Protein AF-A0A933MB41-F1 (afdb_monomer)

Mean predicted aligned error: 7.84 Å

Radius of gyration: 18.46 Å; Cα contacts (8 Å, |Δi|>4): 340; chains: 1; bounding box: 46×39×51 Å

Nearest PDB structures (foldseek):
  8rvp-assembly1_R  TM=6.396E-01  e=2.456E-04  Saccharomyces cerevisiae
  8t08-assembly1_U  TM=6.315E-01  e=3.467E-04  Saccharomyces cerevisiae S288C
  7tej-assembly1_Q  TM=5.959E-01  e=1.378E-03  Saccharomyces cerevisiae S288C
  2cm1-assembly1_A  TM=3.615E-01  e=2.577E-01  Mycobacterium tuberculosis H37Rv
  1lqg-assembly1_C  TM=3.211E-01  e=4.834E+00  Bacillus phage PBS2

Sequence (197 aa):
MTVIVCIVVAEGIAIAADSRQASASALGHLRVDSDYADKIFPLNSSLGVALSGQSFFYTNANDSPTNVGLLLSGANRYLPKNCSVRKAASIIHQRIDGVLKTHNSVVGNSQAGAEFYVVGFDNQSEIGEVYRCQVPGEIILERSTRDAGAVWGGQGEIIDRLVLGYDRRLVDFLGLEQEAEELRKTLSKQRAKLQLH

Foldseek 3Di:
DKKKKWFAALQDIDIDIQQWDWDADPVRDIDTPDRHHDFWAALDPFKIKGWQFDQWQDQDPPDDTDGLVVLRNCLNVPDDPQDDLVVSLVVSLVVQLVVQVVSCVRNVHRDAWIWMWMWGARPVPRKTWIWIHTHVDDIDTQAISVRTAMDMHHDVQVVCCVVVVDHLVVCVVVVVVVVSVVVVVVVVVVVVVRSVD

Secondary structure (DSSP, 8-state):
--EEEEEEETTEEEEEE-S-EEEE-TTS-EEEEESS---EEE-SSSEEEEE-S--EE-SSTTSPPEEHHHHHHTGGGTS-TT--HHHHHHHHHHHHHHHHHHHHHHHSS-PPPEEEEEEEE-TTT--EEEEEEEESS-EEEEEETTB-EEEEEE-HHHHHHHHHSS-HHHHHHTT-HHHHHHHHHHHHHHHHHHH--

pLDDT: mean 84.73, std 11.93, range [35.28, 97.94]

Solvent-accessible surface area (backbone atoms only — not comparable to full-atom values): 10844 Å² total; per-residue (Å²): 81,30,45,32,44,34,44,34,35,73,90,46,75,50,76,49,62,57,36,49,33,40,50,68,46,99,86,66,50,76,43,79,78,38,73,77,44,79,40,70,31,73,49,56,100,47,36,34,37,33,58,20,41,52,54,63,49,63,52,48,97,86,50,86,56,50,48,45,56,61,56,55,55,51,39,48,79,77,50,65,96,87,52,40,46,70,56,49,43,52,54,54,46,53,54,52,38,53,53,49,52,54,31,27,68,68,54,73,47,86,70,86,46,39,32,34,35,32,34,28,40,22,91,88,73,75,47,33,41,34,31,43,36,36,31,79,72,58,77,41,80,75,41,28,27,91,43,38,37,67,48,74,44,49,48,59,70,60,51,47,24,69,76,67,75,48,59,71,66,55,39,64,73,70,67,39,59,74,64,43,51,56,47,48,56,51,45,54,52,49,52,49,53,59,72,73,69

Structure (mmCIF, N/CA/C/O backbone):
data_AF-A0A933MB41-F1
#
_entry.id   AF-A0A933MB41-F1
#
loop_
_atom_site.group_PDB
_atom_site.id
_atom_site.type_symbol
_atom_site.label_atom_id
_atom_site.label_alt_id
_atom_site.label_comp_id
_atom_site.label_asym_id
_atom_site.label_entity_id
_atom_site.label_seq_id
_atom_site.pdbx_PDB_ins_code
_atom_site.Cartn_x
_atom_site.Cartn_y
_atom_site.Cartn_z
_atom_site.occupancy
_atom_site.B_iso_or_equiv
_atom_site.auth_seq_id
_atom_site.auth_comp_id
_atom_site.auth_asym_id
_atom_site.auth_atom_id
_atom_site.pdbx_PDB_model_num
ATOM 1 N N . MET A 1 1 ? 11.469 -4.722 -7.147 1.00 73.69 1 MET A N 1
ATOM 2 C CA . MET A 1 1 ? 10.272 -5.390 -7.707 1.00 73.69 1 MET A CA 1
ATOM 3 C C . MET A 1 1 ? 9.592 -6.130 -6.572 1.00 73.69 1 MET A C 1
ATOM 5 O O . MET A 1 1 ? 10.315 -6.781 -5.829 1.00 73.69 1 MET A O 1
ATOM 9 N N . THR A 1 2 ? 8.272 -6.006 -6.437 1.00 82.31 2 THR A N 1
ATOM 10 C CA . THR A 1 2 ? 7.495 -6.592 -5.334 1.00 82.31 2 THR A CA 1
ATOM 11 C C . THR A 1 2 ? 6.108 -6.990 -5.831 1.00 82.31 2 THR A C 1
ATOM 13 O O . THR A 1 2 ? 5.581 -6.355 -6.749 1.00 82.31 2 THR A O 1
ATOM 16 N N . VAL A 1 3 ? 5.518 -8.010 -5.216 1.00 87.56 3 VAL A N 1
ATOM 17 C CA . VAL A 1 3 ? 4.090 -8.327 -5.300 1.00 87.56 3 VAL A CA 1
ATOM 18 C C . VAL A 1 3 ? 3.489 -8.199 -3.906 1.00 87.56 3 VAL A C 1
ATOM 20 O O . VAL A 1 3 ? 4.039 -8.731 -2.943 1.00 87.56 3 VAL A O 1
ATOM 23 N N . ILE A 1 4 ? 2.354 -7.509 -3.813 1.00 91.50 4 ILE A N 1
ATOM 24 C CA . ILE A 1 4 ? 1.502 -7.488 -2.621 1.00 91.50 4 ILE A CA 1
ATOM 25 C C . ILE A 1 4 ? 0.158 -8.105 -2.977 1.00 91.50 4 ILE A C 1
ATOM 27 O O . ILE A 1 4 ? -0.396 -7.802 -4.033 1.00 91.50 4 ILE A O 1
ATOM 31 N N . VAL A 1 5 ? -0.371 -8.921 -2.069 1.00 92.44 5 VAL A N 1
ATOM 32 C CA . VAL A 1 5 ? -1.745 -9.423 -2.103 1.00 92.44 5 VAL A CA 1
ATOM 33 C C . VAL A 1 5 ? -2.408 -9.095 -0.773 1.00 92.44 5 VAL A C 1
ATOM 35 O O . VAL A 1 5 ? -1.860 -9.373 0.291 1.00 92.44 5 VAL A O 1
ATOM 38 N N . CYS A 1 6 ? -3.591 -8.503 -0.835 1.00 94.12 6 CYS A N 1
ATOM 39 C CA . CYS A 1 6 ? -4.434 -8.191 0.302 1.00 94.12 6 CYS A CA 1
ATOM 40 C C . CYS A 1 6 ? -5.811 -8.818 0.075 1.00 94.12 6 CYS A C 1
ATOM 42 O O . CYS A 1 6 ? -6.414 -8.627 -0.979 1.00 94.12 6 CYS A O 1
ATOM 44 N N . ILE A 1 7 ? -6.293 -9.577 1.050 1.00 95.56 7 ILE A N 1
ATOM 45 C CA . ILE A 1 7 ? -7.610 -10.205 1.050 1.00 95.56 7 ILE A CA 1
ATOM 46 C C . ILE A 1 7 ? -8.419 -9.566 2.169 1.00 95.56 7 ILE A C 1
ATOM 48 O O . ILE A 1 7 ? -8.035 -9.624 3.337 1.00 95.56 7 ILE A O 1
ATOM 52 N N . VAL A 1 8 ? -9.539 -8.960 1.797 1.00 96.38 8 VAL A N 1
ATOM 53 C CA . VAL A 1 8 ? -10.487 -8.335 2.712 1.00 96.38 8 VAL A CA 1
ATOM 54 C C . VAL A 1 8 ? -11.721 -9.217 2.793 1.00 96.38 8 VAL A C 1
ATOM 56 O O . VAL A 1 8 ? -12.316 -9.558 1.774 1.00 96.38 8 VAL A O 1
ATOM 59 N N . VAL A 1 9 ? -12.106 -9.581 4.008 1.00 95.06 9 VAL A N 1
ATOM 60 C CA . VAL A 1 9 ? -13.341 -10.306 4.321 1.00 95.06 9 VAL A CA 1
ATOM 61 C C . VAL A 1 9 ? -14.138 -9.514 5.354 1.00 95.06 9 VAL A C 1
ATOM 63 O O . VAL A 1 9 ? -13.624 -8.560 5.930 1.00 95.06 9 VAL A O 1
ATOM 66 N N . ALA A 1 10 ? -15.384 -9.907 5.615 1.00 91.00 10 ALA A N 1
ATOM 67 C CA . ALA A 1 10 ? -16.249 -9.192 6.558 1.00 91.00 10 ALA A CA 1
ATOM 68 C C . ALA A 1 10 ? -15.631 -9.036 7.962 1.00 91.00 10 ALA A C 1
ATOM 70 O O . ALA A 1 10 ? -15.838 -8.023 8.620 1.00 91.00 10 ALA A O 1
ATOM 71 N N . GLU A 1 11 ? -14.846 -10.021 8.402 1.00 90.12 11 GLU A N 1
ATOM 72 C CA . GLU A 1 11 ? -14.280 -10.077 9.756 1.00 90.12 11 GLU A CA 1
ATOM 73 C C . GLU A 1 11 ? -12.806 -9.646 9.831 1.00 90.12 11 GLU A C 1
ATOM 75 O O . GLU A 1 11 ? -12.223 -9.624 10.912 1.00 90.12 11 GLU A O 1
ATOM 80 N N . GLY A 1 12 ? -12.153 -9.360 8.700 1.00 92.00 12 GLY A N 1
ATOM 81 C CA . GLY A 1 12 ? -10.694 -9.387 8.676 1.00 92.00 12 GLY A CA 1
ATOM 82 C C . GLY A 1 12 ? -10.040 -8.854 7.413 1.00 92.00 12 GLY A C 1
ATOM 83 O O . GLY A 1 12 ? -10.626 -8.819 6.334 1.00 92.00 12 GLY A O 1
ATOM 84 N N . ILE A 1 13 ? -8.768 -8.490 7.558 1.00 95.75 13 ILE A N 1
ATOM 85 C CA . ILE A 1 13 ? -7.876 -8.159 6.449 1.00 95.75 13 ILE A CA 1
ATOM 86 C C . ILE A 1 13 ? -6.610 -8.999 6.604 1.00 95.75 13 ILE A C 1
ATOM 88 O O . ILE A 1 13 ? -5.958 -8.955 7.647 1.00 95.75 13 ILE A O 1
ATOM 92 N N . ALA A 1 14 ? -6.249 -9.745 5.563 1.00 95.88 14 ALA A N 1
ATOM 93 C CA . ALA A 1 14 ? -4.990 -10.472 5.472 1.00 95.88 14 ALA A CA 1
ATOM 94 C C . ALA A 1 14 ? -4.127 -9.852 4.371 1.00 95.88 14 ALA A C 1
ATOM 96 O O . ALA A 1 14 ? -4.583 -9.710 3.240 1.00 95.88 14 ALA A O 1
ATOM 97 N N . ILE A 1 15 ? -2.878 -9.504 4.680 1.00 94.94 15 ILE A N 1
ATOM 98 C CA . ILE A 1 15 ? -1.932 -8.939 3.713 1.00 94.94 15 ILE A CA 1
ATOM 99 C C . ILE A 1 15 ? -0.650 -9.766 3.666 1.00 94.94 15 ILE A C 1
ATOM 101 O O . ILE A 1 15 ? -0.121 -10.176 4.697 1.00 94.94 15 ILE A O 1
ATOM 105 N N . ALA A 1 16 ? -0.156 -10.002 2.457 1.00 93.38 16 ALA A N 1
ATOM 106 C CA . ALA A 1 16 ? 1.065 -10.739 2.183 1.00 93.38 16 ALA A CA 1
ATOM 107 C C . ALA A 1 16 ? 1.886 -10.023 1.106 1.00 93.38 16 ALA A C 1
ATOM 109 O O . ALA A 1 16 ? 1.345 -9.371 0.210 1.00 93.38 16 ALA A O 1
ATOM 110 N N . ALA A 1 17 ? 3.204 -10.159 1.198 1.00 92.06 17 ALA A N 1
ATOM 111 C CA . ALA A 1 17 ? 4.152 -9.643 0.226 1.00 92.06 17 ALA A CA 1
ATOM 112 C C . ALA A 1 17 ? 5.256 -10.678 0.008 1.00 92.06 17 ALA A C 1
ATOM 114 O O . ALA A 1 17 ? 5.589 -11.437 0.920 1.00 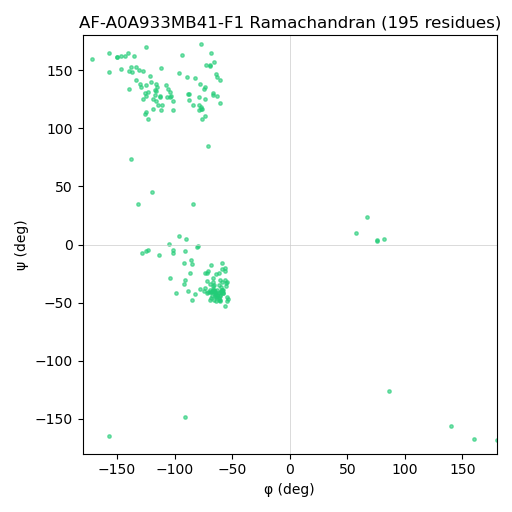92.06 17 ALA A O 1
ATOM 115 N N . ASP A 1 18 ? 5.826 -10.718 -1.193 1.00 90.31 18 ASP A N 1
ATOM 116 C CA . ASP A 1 18 ? 6.995 -11.557 -1.458 1.00 90.31 18 ASP A CA 1
ATOM 117 C C . ASP A 1 18 ? 8.233 -11.014 -0.720 1.00 90.31 18 ASP A C 1
AT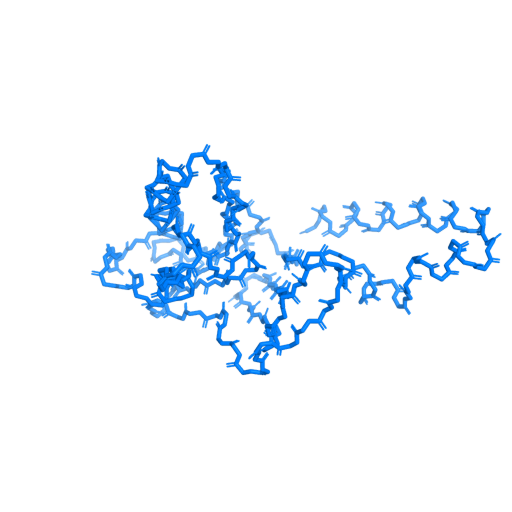OM 119 O O . ASP A 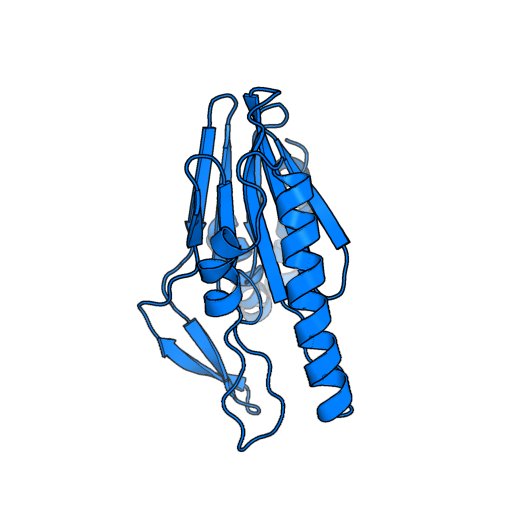1 18 ? 8.324 -9.818 -0.474 1.00 90.31 18 ASP A O 1
ATOM 123 N N . SER A 1 19 ? 9.233 -11.837 -0.399 1.00 87.44 19 SER A N 1
ATOM 124 C CA . SER A 1 19 ? 10.437 -11.376 0.321 1.00 87.44 19 SER A CA 1
ATOM 125 C C . SER A 1 19 ? 11.576 -10.913 -0.598 1.00 87.44 19 SER A C 1
ATOM 127 O O . SER A 1 19 ? 12.587 -10.391 -0.130 1.00 87.44 19 SER A O 1
ATOM 129 N N . ARG A 1 20 ? 11.440 -11.074 -1.920 1.00 85.38 20 ARG A N 1
ATOM 130 C CA . ARG A 1 20 ? 12.519 -10.796 -2.872 1.00 85.38 20 ARG A CA 1
ATOM 131 C C . ARG A 1 20 ? 12.523 -9.339 -3.307 1.00 85.38 20 ARG A C 1
ATOM 133 O O . ARG A 1 20 ? 11.525 -8.809 -3.776 1.00 85.38 20 ARG A O 1
ATOM 140 N N . GLN A 1 21 ? 13.668 -8.684 -3.226 1.00 85.12 21 GLN A N 1
ATOM 141 C CA . GLN A 1 21 ? 13.890 -7.378 -3.823 1.00 85.12 21 GLN A CA 1
ATOM 142 C C . GLN A 1 21 ? 14.861 -7.514 -4.990 1.00 85.12 21 GLN A C 1
ATOM 144 O O . GLN A 1 21 ? 16.001 -7.940 -4.824 1.00 85.12 21 GLN A O 1
ATOM 149 N N . ALA A 1 22 ? 14.392 -7.129 -6.173 1.00 81.31 22 ALA A N 1
ATOM 150 C CA . ALA A 1 22 ? 15.207 -7.055 -7.376 1.00 81.31 22 ALA A CA 1
ATOM 151 C C . ALA A 1 22 ? 15.221 -5.642 -7.968 1.00 81.31 22 ALA A C 1
ATOM 153 O O . ALA A 1 22 ? 14.193 -4.944 -7.945 1.00 81.31 22 ALA A O 1
ATOM 154 N N . SER A 1 23 ? 16.367 -5.274 -8.533 1.00 77.31 23 SER A N 1
ATOM 155 C CA . SER A 1 23 ? 16.594 -4.082 -9.345 1.00 77.31 23 SER A CA 1
ATOM 156 C C . SER A 1 23 ? 16.870 -4.478 -10.797 1.00 77.31 23 SER A C 1
ATOM 158 O O . SER A 1 23 ? 17.341 -5.579 -11.085 1.00 77.31 23 SER A O 1
ATOM 160 N N . ALA A 1 24 ? 16.541 -3.588 -11.730 1.00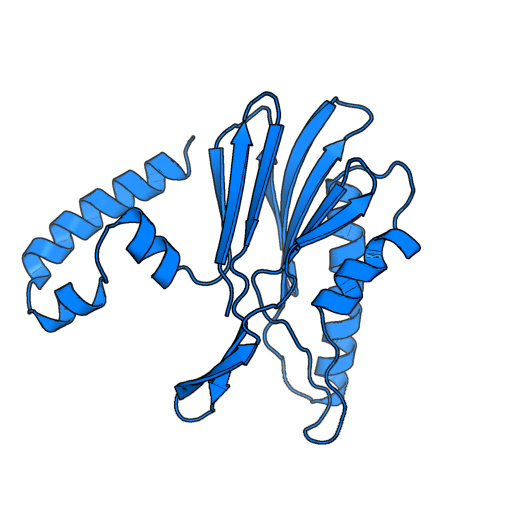 73.31 24 ALA A N 1
ATOM 161 C CA . ALA A 1 24 ? 16.914 -3.735 -13.131 1.00 73.31 24 ALA A CA 1
ATOM 162 C C . ALA A 1 24 ? 18.077 -2.787 -13.429 1.00 73.31 24 ALA A C 1
ATOM 164 O O . ALA A 1 24 ? 18.022 -1.607 -13.080 1.00 73.31 24 ALA A O 1
ATOM 165 N N . SER A 1 25 ? 19.130 -3.292 -14.069 1.00 72.56 25 SER A N 1
ATOM 166 C CA . SER A 1 25 ? 20.189 -2.435 -14.599 1.00 72.56 25 SER A CA 1
ATOM 167 C C . SER A 1 25 ? 19.667 -1.602 -15.776 1.00 72.56 25 SER A C 1
ATOM 169 O O . SER A 1 25 ? 18.650 -1.936 -16.384 1.00 72.56 25 SER A O 1
ATOM 171 N N . ALA A 1 26 ? 20.401 -0.554 -16.162 1.00 69.88 26 ALA A N 1
ATOM 172 C CA . ALA A 1 26 ? 20.079 0.242 -17.352 1.00 69.88 26 ALA A CA 1
ATOM 173 C C . ALA A 1 26 ? 20.051 -0.586 -18.657 1.00 69.88 26 ALA A C 1
ATOM 175 O O . ALA A 1 26 ? 19.420 -0.184 -19.628 1.00 69.88 26 ALA A O 1
ATOM 176 N N . LEU A 1 27 ? 20.705 -1.754 -18.670 1.00 76.44 27 LEU A N 1
ATOM 177 C CA . LEU A 1 27 ? 20.707 -2.713 -19.781 1.00 76.44 27 LEU A CA 1
ATOM 178 C C . LEU A 1 27 ? 19.574 -3.754 -19.673 1.00 76.44 27 LEU A C 1
ATOM 180 O O . LEU A 1 27 ? 19.523 -4.692 -20.460 1.00 76.44 27 LEU A O 1
ATOM 184 N N . GLY A 1 28 ? 18.684 -3.628 -18.682 1.00 72.44 28 GLY A N 1
ATOM 185 C CA . GLY A 1 28 ? 17.543 -4.522 -18.473 1.00 72.44 28 GLY A CA 1
ATOM 186 C C . GLY A 1 28 ? 17.868 -5.827 -17.741 1.00 72.44 28 GLY A C 1
ATOM 187 O O . GLY A 1 28 ? 16.986 -6.665 -17.567 1.00 72.44 28 GLY A O 1
ATOM 188 N N . HIS A 1 29 ? 19.106 -6.020 -17.276 1.00 77.38 29 HIS A N 1
ATOM 189 C CA . HIS A 1 29 ? 19.455 -7.204 -16.491 1.00 77.38 29 HIS A CA 1
ATOM 190 C C . HIS A 1 29 ? 18.865 -7.104 -15.087 1.00 77.38 29 HIS A C 1
ATOM 192 O O . HIS A 1 29 ? 19.122 -6.139 -14.364 1.00 77.38 29 HIS A O 1
ATOM 198 N N . LEU A 1 30 ? 18.106 -8.122 -14.693 1.00 78.50 30 LEU A N 1
ATOM 199 C CA . LEU A 1 30 ? 17.559 -8.234 -13.349 1.00 78.50 30 LEU A CA 1
ATOM 200 C C . LEU A 1 30 ? 18.638 -8.724 -12.387 1.00 78.50 30 LEU A C 1
ATOM 202 O O . LEU A 1 30 ? 19.255 -9.767 -12.604 1.00 78.50 30 LEU A O 1
ATOM 206 N N . ARG A 1 31 ? 18.833 -7.982 -11.301 1.00 81.69 31 ARG A N 1
ATOM 207 C CA . ARG A 1 31 ? 19.693 -8.360 -10.186 1.00 81.69 31 ARG A CA 1
ATOM 208 C C . ARG A 1 31 ? 18.839 -8.530 -8.940 1.00 81.69 31 ARG A C 1
ATOM 210 O O . ARG A 1 31 ? 18.030 -7.665 -8.618 1.00 81.69 31 ARG A O 1
ATOM 217 N N . VAL A 1 32 ? 19.036 -9.639 -8.233 1.00 84.94 32 VAL A N 1
ATOM 218 C CA . VAL A 1 32 ? 18.487 -9.812 -6.886 1.00 84.94 32 VAL A CA 1
ATOM 219 C C . VAL A 1 32 ? 19.382 -9.053 -5.914 1.00 84.94 32 VAL A C 1
ATOM 221 O O . VAL A 1 32 ? 20.579 -9.327 -5.824 1.00 84.94 32 VAL A O 1
ATOM 224 N N . ASP A 1 33 ? 18.797 -8.086 -5.218 1.00 83.44 33 ASP A N 1
ATOM 225 C CA . ASP A 1 33 ? 19.475 -7.300 -4.188 1.00 83.44 33 ASP A CA 1
ATOM 226 C C . ASP A 1 33 ? 19.295 -7.939 -2.805 1.00 83.44 33 ASP A C 1
ATOM 228 O O . ASP A 1 33 ? 20.190 -7.865 -1.968 1.00 83.44 33 ASP A O 1
ATOM 232 N N . SER A 1 34 ? 18.139 -8.571 -2.563 1.00 85.38 34 SER A N 1
ATOM 233 C CA . SER A 1 34 ? 17.827 -9.277 -1.316 1.00 85.38 34 SER A CA 1
ATOM 234 C C . SER A 1 34 ? 16.744 -10.339 -1.528 1.00 85.38 34 SER A C 1
ATOM 236 O O . SER A 1 34 ? 15.837 -10.143 -2.333 1.00 85.38 34 SER A O 1
ATOM 238 N N . ASP A 1 35 ? 16.802 -11.433 -0.767 1.00 88.00 35 ASP A N 1
ATOM 239 C CA . ASP A 1 35 ? 15.742 -12.453 -0.670 1.00 88.00 35 ASP A CA 1
ATOM 240 C C . ASP A 1 35 ? 14.934 -12.359 0.643 1.00 88.00 35 ASP A C 1
ATOM 242 O O . ASP A 1 35 ? 14.008 -13.143 0.860 1.00 88.00 35 ASP A O 1
ATOM 246 N N . TYR A 1 36 ? 15.261 -11.391 1.508 1.00 88.81 36 TYR A N 1
ATOM 247 C CA . TYR A 1 36 ? 14.698 -11.226 2.857 1.00 88.81 36 TYR A CA 1
ATOM 248 C C . TYR A 1 36 ? 14.247 -9.782 3.123 1.00 88.81 36 TYR A C 1
ATOM 250 O O . TYR A 1 36 ? 14.427 -9.249 4.214 1.00 88.81 36 TYR A O 1
ATOM 258 N N . ALA A 1 37 ? 13.736 -9.096 2.103 1.00 87.38 37 ALA A N 1
ATOM 259 C CA . ALA A 1 37 ? 13.285 -7.721 2.240 1.00 87.38 37 ALA A CA 1
ATOM 260 C C . ALA A 1 37 ? 11.918 -7.657 2.936 1.00 87.38 37 ALA A C 1
ATOM 262 O O . ALA A 1 37 ? 10.917 -8.134 2.396 1.00 87.38 37 ALA A O 1
ATOM 263 N N . ASP A 1 38 ? 11.875 -6.998 4.093 1.00 90.56 38 ASP A N 1
ATOM 264 C CA . ASP A 1 38 ? 10.621 -6.635 4.743 1.00 90.56 38 ASP A CA 1
ATOM 265 C C . ASP A 1 38 ? 9.873 -5.608 3.895 1.00 90.56 38 ASP A C 1
ATOM 267 O O . ASP A 1 38 ? 10.414 -4.571 3.499 1.00 90.56 38 ASP A O 1
ATOM 271 N N . LYS A 1 39 ? 8.603 -5.902 3.625 1.00 92.81 39 LYS A N 1
ATOM 272 C CA . LYS A 1 39 ? 7.700 -5.023 2.871 1.00 92.81 39 LYS A CA 1
ATOM 273 C C . LYS A 1 39 ? 6.390 -4.775 3.588 1.00 92.81 39 LYS A C 1
ATOM 275 O O . LYS A 1 39 ? 5.622 -3.958 3.105 1.00 92.81 39 LYS A O 1
ATOM 280 N N . ILE A 1 40 ? 6.132 -5.462 4.697 1.00 95.62 40 ILE A N 1
ATOM 281 C CA . ILE A 1 40 ? 4.953 -5.271 5.537 1.00 95.62 40 ILE A CA 1
ATOM 282 C C . ILE A 1 40 ? 5.451 -4.783 6.888 1.00 95.62 40 ILE A C 1
ATOM 284 O O . ILE A 1 40 ? 6.269 -5.434 7.532 1.00 95.62 40 ILE A O 1
ATOM 288 N N . PHE A 1 41 ? 4.950 -3.632 7.309 1.00 96.19 41 PHE A N 1
ATOM 289 C CA . PHE A 1 41 ? 5.378 -2.953 8.516 1.00 96.19 41 PHE A CA 1
ATOM 290 C C . PHE A 1 41 ? 4.160 -2.733 9.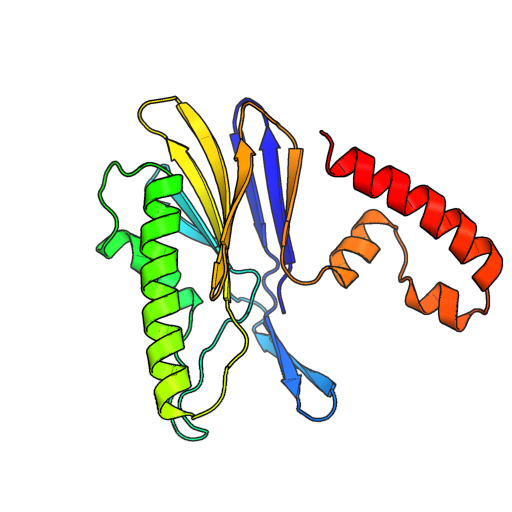419 1.00 96.19 41 PHE A C 1
ATOM 292 O O . PHE A 1 41 ? 3.298 -1.908 9.094 1.00 96.19 41 PHE A O 1
ATOM 299 N N . PRO A 1 42 ? 4.045 -3.461 10.542 1.00 95.69 42 PRO A N 1
ATOM 300 C CA . PRO A 1 42 ? 3.020 -3.172 11.533 1.00 95.69 42 PRO A CA 1
ATOM 301 C C . PRO A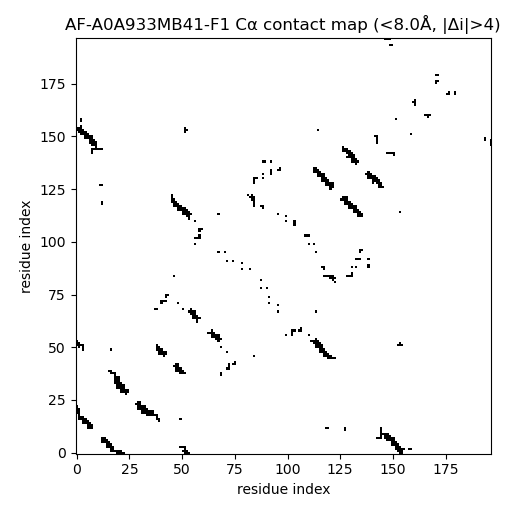 1 42 ? 3.314 -1.812 12.175 1.00 95.69 42 PRO A C 1
ATOM 303 O O . PRO A 1 42 ? 4.438 -1.539 12.597 1.00 95.69 42 PRO A O 1
ATOM 306 N N . LEU A 1 43 ? 2.306 -0.944 12.239 1.00 94.62 43 LEU A N 1
ATOM 307 C CA . LEU A 1 43 ? 2.450 0.402 12.797 1.00 94.62 43 LEU A CA 1
ATOM 308 C C . LEU A 1 43 ? 1.959 0.451 14.242 1.00 94.62 43 LEU A C 1
ATOM 310 O O . LEU A 1 43 ? 2.589 1.068 15.100 1.00 94.62 43 LEU A O 1
ATOM 314 N N . ASN A 1 44 ? 0.843 -0.215 14.519 1.00 92.38 44 ASN A N 1
ATOM 315 C CA . ASN A 1 44 ? 0.303 -0.423 15.857 1.00 92.38 44 ASN A CA 1
ATOM 316 C C . ASN A 1 44 ? -0.611 -1.667 15.847 1.00 92.38 44 ASN A C 1
ATOM 318 O O . ASN A 1 44 ? -0.552 -2.470 14.920 1.00 92.38 44 ASN A O 1
ATOM 322 N N . SER A 1 45 ? -1.441 -1.839 16.877 1.00 90.56 45 SER A N 1
ATOM 323 C CA . SER A 1 45 ? -2.345 -2.990 17.000 1.00 90.56 45 SER A CA 1
ATOM 324 C C . SER A 1 45 ? -3.481 -3.030 15.972 1.00 90.56 45 SER A C 1
ATOM 326 O O . SER A 1 45 ? -4.089 -4.082 15.818 1.00 90.56 45 SER A O 1
ATOM 328 N N . SER A 1 46 ? -3.796 -1.918 15.302 1.00 91.81 46 SER A N 1
ATOM 329 C CA . SER A 1 46 ? -4.908 -1.825 14.347 1.00 91.81 46 SER A CA 1
ATOM 330 C C . SER A 1 46 ? -4.507 -1.342 12.955 1.00 91.81 46 SER A C 1
ATOM 332 O O . SER A 1 46 ? -5.352 -1.362 12.068 1.00 91.81 46 SER A O 1
ATOM 334 N N . LEU A 1 47 ? -3.251 -0.940 12.734 1.00 95.06 47 LEU A N 1
ATOM 335 C CA . LEU A 1 47 ? -2.748 -0.397 11.472 1.00 95.06 47 LEU A CA 1
ATOM 336 C C . LEU A 1 47 ? -1.456 -1.090 11.031 1.00 95.06 47 LEU A C 1
ATOM 338 O O . LEU A 1 47 ? -0.518 -1.268 11.813 1.00 95.06 47 LEU A O 1
ATOM 342 N N . GLY A 1 48 ? -1.369 -1.368 9.735 1.00 96.06 48 GLY A N 1
ATOM 343 C CA . GLY A 1 48 ? -0.165 -1.807 9.044 1.00 96.06 48 GLY A CA 1
ATOM 344 C C . GLY A 1 48 ? 0.020 -1.059 7.728 1.00 96.06 48 GLY A C 1
ATOM 345 O O . GLY A 1 48 ? -0.912 -0.460 7.188 1.00 96.06 48 GLY A O 1
ATOM 346 N N . VAL A 1 49 ? 1.238 -1.090 7.199 1.00 97.12 49 VAL A N 1
ATOM 347 C CA . VAL A 1 49 ? 1.548 -0.546 5.875 1.00 97.12 49 VAL A CA 1
ATOM 348 C C . VAL A 1 49 ? 2.398 -1.519 5.079 1.00 97.12 49 VAL A C 1
ATOM 350 O O . VAL A 1 49 ? 3.281 -2.162 5.641 1.00 97.12 49 VAL A O 1
ATOM 353 N N . ALA A 1 50 ? 2.148 -1.628 3.777 1.00 95.88 50 ALA A N 1
ATOM 354 C CA . ALA A 1 50 ? 2.896 -2.513 2.901 1.00 95.88 50 ALA A CA 1
ATOM 355 C C . ALA A 1 50 ? 3.411 -1.808 1.638 1.00 95.88 50 ALA A C 1
ATOM 357 O O . ALA A 1 50 ? 2.677 -1.053 1.012 1.00 95.88 50 ALA A O 1
ATOM 358 N N . LEU A 1 51 ? 4.665 -2.046 1.254 1.00 94.06 51 LEU A N 1
ATOM 359 C CA . LEU A 1 51 ? 5.360 -1.373 0.149 1.00 94.06 51 LEU A CA 1
ATOM 360 C C . LEU A 1 51 ? 5.396 -2.242 -1.119 1.00 94.06 51 LEU A C 1
ATOM 362 O O . LEU A 1 51 ? 6.042 -3.287 -1.116 1.00 94.06 51 LEU A O 1
ATOM 366 N N . SER A 1 52 ? 4.755 -1.812 -2.211 1.00 88.75 52 SER A N 1
ATOM 367 C CA . SER A 1 52 ? 4.767 -2.518 -3.511 1.00 88.75 52 SER A CA 1
ATOM 368 C C . SER A 1 52 ? 5.681 -1.865 -4.552 1.00 88.75 52 SER A C 1
ATOM 370 O O . SER A 1 52 ? 6.172 -2.543 -5.458 1.00 88.75 52 SER A O 1
ATOM 372 N N . GLY A 1 53 ? 5.868 -0.548 -4.458 1.00 80.94 53 GLY A N 1
ATOM 373 C CA . GLY A 1 53 ? 6.564 0.257 -5.456 1.00 80.94 53 GLY A CA 1
ATOM 374 C C . GLY A 1 53 ? 8.064 0.400 -5.210 1.00 80.94 53 GLY A C 1
ATOM 375 O O . GLY A 1 53 ? 8.739 -0.496 -4.706 1.00 80.94 53 GLY A O 1
ATOM 376 N N . GLN A 1 54 ? 8.599 1.550 -5.613 1.00 82.38 54 GLN A N 1
ATOM 377 C CA . GLN A 1 54 ? 10.019 1.858 -5.504 1.00 82.38 54 GLN A CA 1
ATOM 378 C C . GLN A 1 54 ? 10.498 1.892 -4.043 1.00 82.38 54 GLN A C 1
ATOM 380 O O . GLN A 1 54 ? 9.945 2.611 -3.213 1.00 82.38 54 GLN A O 1
ATOM 385 N N . SER A 1 55 ? 11.562 1.138 -3.746 1.00 83.25 55 SER A N 1
ATOM 386 C CA . SER A 1 55 ? 12.133 1.037 -2.393 1.00 83.25 55 SER A CA 1
ATOM 387 C C . SER A 1 55 ? 13.125 2.148 -2.046 1.00 83.25 55 SER A C 1
ATOM 389 O O . SER A 1 55 ? 13.436 2.328 -0.869 1.00 83.25 55 SER A O 1
ATOM 391 N N . PHE A 1 56 ? 13.640 2.878 -3.040 1.00 87.62 56 PHE A N 1
ATOM 392 C CA . PHE A 1 56 ? 14.726 3.839 -2.855 1.00 87.62 56 PHE A CA 1
ATOM 393 C C . PHE A 1 56 ? 14.535 5.120 -3.660 1.00 87.62 56 PHE A C 1
ATOM 395 O O . PHE A 1 56 ? 14.273 5.064 -4.861 1.00 87.62 56 PHE A O 1
ATOM 402 N N . PHE A 1 57 ? 14.755 6.260 -3.010 1.00 88.06 57 PHE A N 1
ATOM 403 C CA . PHE A 1 57 ? 14.924 7.556 -3.669 1.00 88.06 57 PHE A CA 1
ATOM 404 C C . PHE A 1 57 ? 16.396 7.962 -3.637 1.00 88.06 57 PHE A C 1
ATOM 406 O O . PHE A 1 57 ? 17.052 7.853 -2.597 1.00 88.06 57 PHE A O 1
ATOM 413 N N . TYR A 1 58 ? 16.914 8.412 -4.774 1.00 83.06 58 TYR A N 1
ATOM 414 C CA . TYR A 1 58 ? 18.328 8.700 -4.984 1.00 83.06 58 TYR A CA 1
ATOM 415 C C . TYR A 1 58 ? 18.537 10.197 -5.172 1.00 83.06 58 TYR A C 1
ATOM 417 O O . TYR A 1 58 ? 17.913 10.790 -6.042 1.00 83.06 58 TYR A O 1
ATOM 425 N N . THR A 1 59 ? 19.434 10.808 -4.405 1.00 76.38 59 THR A N 1
ATOM 426 C CA . THR A 1 59 ? 19.765 12.231 -4.573 1.00 76.38 59 THR A CA 1
ATOM 427 C C . THR A 1 59 ? 20.880 12.445 -5.591 1.00 76.38 59 THR A C 1
ATOM 429 O O . THR A 1 59 ? 20.835 13.387 -6.366 1.00 76.38 59 THR A O 1
ATOM 432 N N . ASN A 1 60 ? 21.893 11.575 -5.572 1.00 69.12 60 ASN A N 1
ATOM 433 C CA . ASN A 1 60 ? 23.066 11.577 -6.444 1.00 69.12 60 ASN A CA 1
ATOM 434 C C . ASN A 1 60 ? 23.657 10.160 -6.485 1.00 69.12 60 ASN A C 1
ATOM 436 O O . ASN A 1 60 ? 23.375 9.348 -5.606 1.00 69.12 60 ASN A O 1
ATOM 440 N N . ALA A 1 61 ? 24.535 9.872 -7.451 1.00 65.69 61 ALA A N 1
ATOM 441 C CA . ALA A 1 61 ? 25.197 8.565 -7.563 1.00 65.69 61 ALA A CA 1
ATOM 442 C C . ALA A 1 61 ? 26.073 8.197 -6.345 1.00 65.69 61 ALA A C 1
ATOM 444 O O . ALA A 1 61 ? 26.287 7.016 -6.085 1.00 65.69 61 ALA A O 1
ATOM 445 N N . ASN A 1 62 ? 26.561 9.199 -5.604 1.00 68.38 62 ASN A N 1
ATOM 446 C CA . ASN A 1 62 ? 27.468 9.017 -4.466 1.00 68.38 62 ASN A CA 1
ATOM 447 C C . ASN A 1 62 ? 26.773 9.121 -3.099 1.00 68.38 62 ASN A C 1
ATOM 449 O O . ASN A 1 62 ? 27.413 8.863 -2.082 1.00 68.38 62 ASN A O 1
ATOM 453 N N . ASP A 1 63 ? 25.495 9.509 -3.062 1.00 75.31 63 ASP A N 1
ATOM 454 C CA . ASP A 1 63 ? 24.745 9.624 -1.814 1.00 75.31 63 ASP A CA 1
ATOM 455 C C . ASP A 1 63 ? 24.067 8.302 -1.465 1.00 75.31 63 ASP A C 1
ATOM 457 O O . ASP A 1 63 ? 23.555 7.583 -2.327 1.00 75.31 63 ASP A O 1
ATOM 461 N N . SER A 1 64 ? 24.006 8.009 -0.166 1.00 81.81 64 SER A N 1
ATOM 462 C CA . SER A 1 64 ? 23.215 6.891 0.338 1.00 81.81 64 SER A CA 1
ATOM 463 C C . SER A 1 64 ? 21.739 7.108 -0.016 1.00 81.81 64 SER A C 1
ATOM 465 O O . SER A 1 64 ? 21.157 8.116 0.403 1.00 81.81 64 SER A O 1
ATOM 467 N N . PRO A 1 65 ? 21.099 6.185 -0.753 1.00 86.31 65 PRO A N 1
ATOM 468 C CA . PRO A 1 65 ? 19.703 6.339 -1.117 1.00 86.31 65 PRO A CA 1
ATOM 469 C C . PRO A 1 65 ? 18.805 6.334 0.116 1.00 86.31 65 PRO A C 1
ATOM 471 O O . PRO A 1 65 ? 19.038 5.619 1.094 1.00 86.31 65 PRO A O 1
ATOM 474 N N . THR A 1 66 ? 17.717 7.093 0.046 1.00 89.12 66 THR A N 1
ATOM 475 C CA . THR A 1 66 ? 16.683 7.048 1.076 1.00 89.12 66 THR A CA 1
ATOM 476 C C . THR A 1 66 ? 15.833 5.800 0.892 1.00 89.12 66 THR A C 1
ATOM 478 O O . THR A 1 66 ? 15.143 5.661 -0.116 1.00 89.12 66 THR A O 1
ATOM 481 N N . ASN A 1 67 ? 15.863 4.904 1.878 1.00 91.12 67 ASN A N 1
ATOM 482 C CA . ASN A 1 67 ? 15.048 3.693 1.902 1.00 91.12 67 ASN A CA 1
ATOM 483 C C . ASN A 1 67 ? 13.604 4.014 2.329 1.00 91.12 67 ASN A C 1
ATOM 485 O O . ASN A 1 67 ? 13.358 4.413 3.469 1.00 91.12 67 ASN A O 1
ATOM 489 N N . VAL A 1 68 ? 12.644 3.802 1.427 1.00 92.31 68 VAL A N 1
ATOM 490 C CA . VAL A 1 68 ? 11.214 4.048 1.669 1.00 92.31 68 VAL A CA 1
ATOM 491 C C . VAL A 1 68 ? 10.653 3.089 2.721 1.00 92.31 68 VAL A C 1
ATOM 493 O O . VAL A 1 68 ? 9.891 3.513 3.586 1.00 92.31 68 VAL A O 1
ATOM 496 N N . GLY A 1 69 ? 11.079 1.823 2.723 1.00 92.62 69 GLY A N 1
ATOM 497 C CA . GLY A 1 69 ? 10.690 0.845 3.743 1.00 92.62 69 GLY A CA 1
ATOM 498 C C . GLY A 1 69 ? 11.093 1.278 5.155 1.00 92.62 69 GLY A C 1
ATOM 499 O O . GLY A 1 69 ? 10.319 1.119 6.094 1.00 92.62 69 GLY A O 1
ATOM 500 N N . LEU A 1 70 ? 12.250 1.931 5.308 1.00 92.31 70 LEU A N 1
ATOM 501 C CA . LEU A 1 70 ? 12.684 2.484 6.596 1.00 92.31 70 LEU A CA 1
ATOM 502 C C . LEU A 1 70 ? 11.831 3.684 7.048 1.00 92.31 70 LEU A C 1
ATOM 504 O O . LEU A 1 70 ? 11.591 3.873 8.243 1.00 92.31 70 LEU A O 1
ATOM 508 N N . LEU A 1 71 ? 11.356 4.505 6.106 1.00 93.81 71 LEU A N 1
ATOM 509 C CA . LEU A 1 71 ? 10.421 5.594 6.412 1.00 93.81 71 LEU A CA 1
ATOM 510 C C . LEU A 1 71 ? 9.060 5.052 6.867 1.00 93.81 71 LEU A C 1
ATOM 512 O O . LEU A 1 71 ? 8.462 5.600 7.796 1.00 93.81 71 LEU A O 1
ATOM 516 N N . LEU A 1 72 ? 8.600 3.979 6.221 1.00 95.69 72 LEU A N 1
ATOM 517 C CA . LEU A 1 72 ? 7.348 3.296 6.532 1.00 95.69 72 LEU A CA 1
ATOM 518 C C . LEU A 1 72 ? 7.406 2.575 7.880 1.00 95.69 72 LEU A C 1
ATOM 520 O O . LEU A 1 72 ? 6.522 2.777 8.709 1.00 95.69 72 LEU A O 1
ATOM 524 N N . SER A 1 73 ? 8.467 1.813 8.151 1.00 95.06 73 SER A N 1
ATOM 525 C CA . SER A 1 73 ? 8.645 1.125 9.438 1.00 95.06 73 SER A CA 1
ATOM 526 C C . SER A 1 73 ? 8.714 2.098 10.616 1.00 95.06 73 SER A C 1
ATOM 528 O O . SER A 1 73 ? 8.266 1.799 11.719 1.00 95.06 73 SER A O 1
ATOM 530 N N . GLY A 1 74 ? 9.221 3.309 10.373 1.00 95.25 74 GLY A N 1
ATOM 531 C CA . GLY A 1 74 ? 9.260 4.387 11.349 1.00 95.25 74 GLY A CA 1
ATOM 532 C C . GLY A 1 74 ? 7.955 5.162 11.534 1.00 95.25 74 GLY A C 1
ATOM 533 O O . GLY A 1 74 ? 7.967 6.103 12.334 1.00 95.25 74 GLY A O 1
ATOM 534 N N . ALA A 1 75 ? 6.878 4.842 10.806 1.00 95.69 75 ALA A N 1
ATOM 535 C CA . ALA A 1 75 ? 5.688 5.692 10.744 1.00 95.69 75 ALA A CA 1
ATOM 536 C C . ALA A 1 75 ? 4.919 5.799 12.064 1.00 95.69 75 ALA A C 1
ATOM 538 O O . ALA A 1 75 ? 4.349 6.844 12.381 1.00 95.69 75 ALA A O 1
ATOM 539 N N . ASN A 1 76 ? 4.992 4.762 12.893 1.00 93.75 76 ASN A N 1
ATOM 540 C CA . ASN A 1 76 ? 4.398 4.743 14.227 1.00 93.75 76 ASN A CA 1
ATOM 541 C C . ASN A 1 76 ? 4.873 5.887 15.147 1.00 93.75 76 ASN A C 1
ATOM 543 O O . ASN A 1 76 ? 4.158 6.261 16.072 1.00 93.75 76 ASN A O 1
ATOM 547 N N . ARG A 1 77 ? 6.045 6.482 14.881 1.00 94.94 77 ARG A N 1
ATOM 548 C CA . ARG A 1 77 ? 6.616 7.583 15.675 1.00 94.94 77 ARG A CA 1
ATOM 549 C C . ARG A 1 77 ? 5.891 8.913 15.493 1.00 94.94 77 ARG A C 1
ATOM 551 O O . ARG A 1 77 ? 5.993 9.769 16.365 1.00 94.94 77 ARG A O 1
ATOM 558 N N . TYR A 1 78 ? 5.209 9.107 14.367 1.00 94.69 78 TYR A N 1
ATOM 559 C CA . TYR A 1 78 ? 4.545 10.372 14.033 1.00 94.69 78 TYR A CA 1
ATOM 560 C C . TYR A 1 78 ? 3.047 10.225 13.752 1.00 94.69 78 TYR A C 1
ATOM 562 O O . TYR A 1 78 ? 2.362 11.227 13.549 1.00 94.69 78 TYR A O 1
ATOM 570 N N . LEU A 1 79 ? 2.521 8.999 13.745 1.00 94.88 79 LEU A N 1
ATOM 571 C CA . LEU A 1 79 ? 1.087 8.769 13.649 1.00 94.88 79 LEU A CA 1
ATOM 572 C C . LEU A 1 79 ? 0.391 9.011 14.998 1.00 94.88 79 LEU A C 1
ATOM 574 O O . LEU A 1 79 ? 0.884 8.569 16.039 1.00 94.88 79 LEU A O 1
ATOM 578 N N . PRO A 1 80 ? -0.784 9.664 15.010 1.00 91.56 80 PRO A N 1
ATOM 579 C CA . PRO A 1 80 ? -1.608 9.732 16.211 1.00 91.56 80 PRO A CA 1
ATOM 580 C C . PRO A 1 80 ? -2.033 8.327 16.665 1.00 91.56 80 PRO A C 1
ATOM 582 O O . PRO A 1 80 ? -2.390 7.492 15.835 1.00 91.56 80 PRO A O 1
ATOM 585 N N . LYS A 1 81 ? -2.063 8.076 17.983 1.00 84.31 81 LYS A N 1
ATOM 586 C CA . LYS A 1 81 ? -2.365 6.744 18.554 1.00 84.31 81 LYS A CA 1
ATOM 587 C C . LYS A 1 81 ? -3.703 6.147 18.095 1.00 84.31 81 LYS A C 1
ATOM 589 O O . LYS A 1 81 ? -3.777 4.945 17.895 1.00 84.31 81 LYS A O 1
ATOM 594 N N . ASN A 1 82 ? -4.721 6.986 17.903 1.00 84.50 82 ASN A N 1
ATOM 595 C CA . ASN A 1 82 ? -6.077 6.586 17.509 1.00 84.50 82 ASN A CA 1
ATOM 596 C C . ASN A 1 82 ? -6.478 7.229 16.171 1.00 84.50 82 ASN A C 1
ATOM 598 O O . ASN A 1 82 ? -7.546 7.827 16.065 1.00 84.50 82 ASN A O 1
ATOM 602 N N . CYS A 1 83 ? -5.588 7.217 15.175 1.00 89.44 83 CYS A N 1
ATOM 603 C CA . CYS A 1 83 ? -5.932 7.727 13.848 1.00 89.44 83 CYS A CA 1
ATOM 604 C C . CYS A 1 83 ? -6.687 6.678 13.022 1.00 89.44 83 CYS A C 1
ATOM 606 O O . CYS A 1 83 ? -6.373 5.492 13.084 1.00 89.44 83 CYS A O 1
ATOM 608 N N . SER A 1 84 ? -7.658 7.131 12.226 1.00 93.81 84 SER A N 1
ATOM 609 C CA . SER A 1 84 ? -8.311 6.280 11.230 1.00 93.81 84 SER A CA 1
ATOM 610 C C . SER A 1 84 ? -7.329 5.872 10.131 1.00 93.81 84 SER A C 1
ATOM 612 O O . SER A 1 84 ? -6.350 6.584 9.863 1.00 93.81 84 SER A O 1
ATOM 614 N N . VAL A 1 85 ? -7.620 4.764 9.444 1.00 95.81 85 VAL A N 1
ATOM 615 C CA . VAL A 1 85 ? -6.787 4.234 8.351 1.00 95.81 85 VAL A CA 1
ATOM 616 C C . VAL A 1 85 ? -6.554 5.305 7.282 1.00 95.81 85 VAL A C 1
ATOM 618 O O . VAL A 1 85 ? -5.414 5.577 6.901 1.00 95.81 85 VAL A O 1
ATOM 621 N N . ARG A 1 86 ? -7.614 6.021 6.884 1.00 96.12 86 ARG A N 1
ATOM 622 C CA . ARG A 1 86 ? -7.537 7.144 5.936 1.00 96.12 86 ARG A CA 1
ATOM 623 C C . ARG A 1 86 ? -6.605 8.264 6.398 1.00 96.12 86 ARG A C 1
ATOM 625 O O . ARG A 1 86 ? -5.859 8.840 5.597 1.00 96.12 86 ARG A O 1
ATOM 632 N N . LYS A 1 87 ? -6.654 8.618 7.686 1.00 95.81 87 LYS A N 1
ATOM 633 C CA . LYS A 1 87 ? -5.798 9.677 8.231 1.00 95.81 87 LYS A CA 1
ATOM 634 C C . LYS A 1 87 ? -4.340 9.227 8.258 1.00 95.81 87 LYS A C 1
ATOM 636 O O . LYS A 1 87 ? -3.477 10.023 7.888 1.00 95.81 87 LYS A O 1
ATOM 641 N N . ALA A 1 88 ? -4.075 7.973 8.624 1.00 96.88 88 ALA A N 1
ATOM 642 C CA . ALA A 1 88 ? -2.741 7.389 8.552 1.00 96.88 88 ALA A CA 1
ATOM 643 C C . ALA A 1 88 ? -2.202 7.389 7.113 1.00 96.88 88 ALA A C 1
ATOM 645 O O . ALA A 1 88 ? -1.102 7.892 6.881 1.00 96.88 88 ALA A O 1
ATOM 646 N N . ALA A 1 89 ? -3.010 6.944 6.144 1.00 97.75 89 ALA A N 1
ATOM 647 C CA . ALA A 1 89 ? -2.687 6.983 4.718 1.00 97.75 89 ALA A CA 1
ATOM 648 C C . ALA A 1 89 ? -2.292 8.389 4.256 1.00 97.75 89 ALA A C 1
ATOM 650 O O . ALA A 1 89 ? -1.241 8.565 3.643 1.00 97.75 89 ALA A O 1
ATOM 651 N N . SER A 1 90 ? -3.074 9.400 4.643 1.00 97.94 90 SER A N 1
ATOM 652 C CA . SER A 1 90 ? -2.812 10.802 4.294 1.00 97.94 90 SER A CA 1
ATOM 653 C C . SER A 1 90 ? -1.499 11.330 4.882 1.00 97.94 90 SER A C 1
ATOM 655 O O . SER A 1 90 ? -0.739 12.001 4.189 1.00 97.94 90 SER A O 1
ATOM 657 N N . ILE A 1 91 ? -1.212 11.030 6.155 1.00 97.81 91 ILE A N 1
ATOM 658 C CA . ILE A 1 91 ? 0.008 11.502 6.833 1.00 97.81 91 ILE A CA 1
ATOM 659 C C . ILE A 1 91 ? 1.254 10.839 6.234 1.00 97.81 91 ILE A C 1
ATOM 661 O O . ILE A 1 91 ? 2.238 11.524 5.949 1.00 97.81 91 ILE A O 1
ATOM 665 N N . ILE A 1 92 ? 1.217 9.517 6.032 1.00 97.75 92 ILE A N 1
ATOM 666 C CA . ILE A 1 92 ? 2.338 8.771 5.447 1.00 97.75 92 ILE A CA 1
ATOM 667 C C . ILE A 1 92 ? 2.583 9.239 4.008 1.00 97.75 92 ILE A C 1
ATOM 669 O O . ILE A 1 92 ? 3.726 9.517 3.647 1.00 97.75 92 ILE A O 1
ATOM 673 N N . HIS A 1 93 ? 1.520 9.387 3.210 1.00 97.62 93 HIS A N 1
ATOM 674 C CA . HIS A 1 93 ? 1.598 9.881 1.831 1.00 97.62 93 HIS A CA 1
ATOM 675 C C . HIS A 1 93 ? 2.267 11.252 1.768 1.00 97.62 93 HIS A C 1
ATOM 677 O O . HIS A 1 93 ? 3.289 11.395 1.100 1.00 97.62 93 HIS A O 1
ATOM 683 N N . GLN A 1 94 ? 1.784 12.216 2.557 1.00 96.75 94 GLN A N 1
ATOM 684 C CA . GLN A 1 94 ? 2.357 13.562 2.611 1.00 96.75 94 GLN A CA 1
ATOM 685 C C . GLN A 1 94 ? 3.840 13.543 3.009 1.00 96.75 94 GLN A C 1
ATOM 687 O O . GLN A 1 94 ? 4.647 14.305 2.470 1.00 96.75 94 GLN A O 1
ATOM 692 N N . ARG A 1 95 ? 4.218 12.676 3.955 1.00 95.88 95 ARG A N 1
ATOM 693 C CA . ARG A 1 95 ? 5.607 12.550 4.406 1.00 95.88 95 ARG A CA 1
ATOM 694 C C . ARG A 1 95 ? 6.513 12.019 3.296 1.00 95.88 95 ARG A C 1
ATOM 696 O O . ARG A 1 95 ? 7.581 12.588 3.082 1.00 95.88 95 ARG A O 1
ATOM 703 N N . ILE A 1 96 ? 6.102 10.955 2.606 1.00 94.94 96 ILE A N 1
ATOM 704 C CA . ILE A 1 96 ? 6.884 10.346 1.519 1.00 94.94 96 ILE A CA 1
ATOM 705 C C . ILE A 1 96 ? 6.954 11.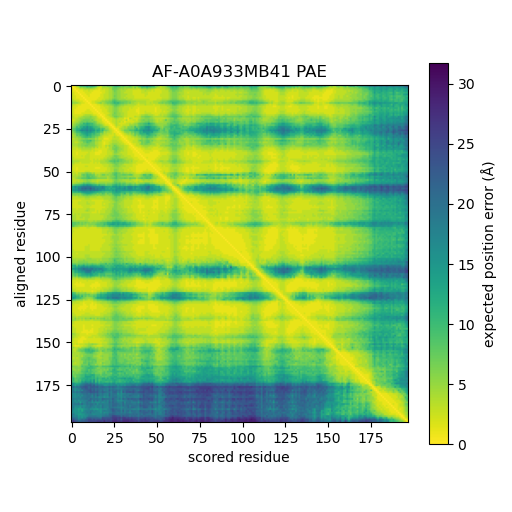291 0.316 1.00 94.94 96 ILE A C 1
ATOM 707 O O . ILE A 1 96 ? 8.032 11.462 -0.248 1.00 94.94 96 ILE A O 1
ATOM 711 N N . ASP A 1 97 ? 5.854 11.961 -0.030 1.00 94.38 97 ASP A N 1
ATOM 712 C CA . ASP A 1 97 ? 5.811 12.940 -1.122 1.00 94.38 97 ASP A CA 1
ATOM 713 C C . ASP A 1 97 ? 6.750 14.125 -0.858 1.00 94.38 97 ASP A C 1
ATOM 715 O O . ASP A 1 97 ? 7.502 14.537 -1.738 1.00 94.38 97 ASP A O 1
ATOM 719 N N . GLY A 1 98 ? 6.799 14.626 0.381 1.00 92.88 98 GLY A N 1
ATOM 720 C CA . GLY A 1 98 ? 7.756 15.664 0.775 1.00 92.88 98 GLY A CA 1
ATOM 721 C C . GLY A 1 98 ? 9.219 15.227 0.622 1.00 92.88 98 GLY A C 1
ATOM 722 O O . GLY A 1 98 ? 10.053 15.997 0.136 1.00 92.88 98 GLY A O 1
ATOM 723 N N . VAL A 1 99 ? 9.533 13.979 0.984 1.00 91.75 99 VAL A N 1
ATOM 724 C CA . VAL A 1 99 ? 10.873 13.405 0.782 1.00 91.75 99 VAL A CA 1
ATOM 725 C C . VAL A 1 99 ? 11.185 13.301 -0.712 1.00 91.75 99 VAL A C 1
ATOM 727 O O . VAL A 1 99 ? 12.231 13.782 -1.144 1.00 91.75 99 VAL A O 1
ATOM 730 N N . LEU A 1 100 ? 10.272 12.753 -1.517 1.00 90.44 100 LEU A N 1
ATOM 731 C CA . LEU A 1 100 ? 10.453 12.616 -2.963 1.00 90.44 100 LEU A CA 1
ATOM 732 C C . LEU A 1 100 ? 10.641 13.972 -3.656 1.00 90.44 100 LEU A C 1
ATOM 734 O O . LEU A 1 100 ? 11.542 14.121 -4.477 1.00 90.44 100 LEU A O 1
ATOM 738 N N . LYS A 1 101 ? 9.846 14.985 -3.299 1.00 89.44 101 LYS A N 1
ATOM 739 C CA . LYS A 1 101 ? 9.991 16.352 -3.828 1.00 89.44 101 LYS A CA 1
ATOM 740 C C . LYS A 1 101 ? 11.357 16.948 -3.508 1.00 89.44 101 LYS A C 1
ATOM 742 O O . LYS A 1 101 ? 11.950 17.591 -4.372 1.00 89.44 101 LYS A O 1
ATOM 747 N N . THR A 1 102 ? 11.868 16.703 -2.301 1.00 87.19 102 THR A N 1
ATOM 748 C CA . THR A 1 102 ? 13.213 17.143 -1.902 1.00 87.19 102 THR A CA 1
ATOM 749 C C . THR A 1 102 ? 14.265 16.499 -2.803 1.00 87.19 102 THR A C 1
ATOM 751 O O . THR A 1 102 ? 15.092 17.203 -3.373 1.00 87.19 102 THR A O 1
ATOM 754 N N . HIS A 1 103 ? 14.176 15.185 -3.020 1.00 84.62 103 HIS A N 1
ATOM 755 C CA . HIS A 1 103 ? 15.070 14.458 -3.926 1.00 84.62 103 HIS A CA 1
ATOM 756 C C . HIS A 1 103 ? 14.987 14.952 -5.374 1.00 84.62 103 HIS A C 1
ATOM 758 O O . HIS A 1 103 ? 16.012 15.265 -5.972 1.00 84.62 103 HIS A O 1
ATOM 764 N N . ASN A 1 104 ? 13.782 15.092 -5.932 1.00 83.56 104 ASN A N 1
ATOM 765 C CA . ASN A 1 104 ? 13.583 15.571 -7.305 1.00 83.56 104 ASN A CA 1
ATOM 766 C C . ASN A 1 104 ? 14.120 16.994 -7.512 1.00 83.56 104 ASN A C 1
ATOM 768 O O . ASN A 1 104 ? 14.656 17.299 -8.574 1.00 83.56 104 ASN A O 1
ATOM 772 N N . SER A 1 105 ? 14.018 17.849 -6.489 1.00 79.50 105 SER A N 1
ATOM 773 C CA . SER A 1 105 ? 14.565 19.211 -6.531 1.00 79.50 105 SER A CA 1
ATOM 774 C C . SER A 1 105 ? 16.094 19.219 -6.587 1.00 79.50 105 SER A C 1
ATOM 776 O O . SER A 1 105 ? 16.670 20.106 -7.206 1.00 79.50 105 SER A O 1
ATOM 778 N N . VAL A 1 106 ? 16.751 18.234 -5.965 1.00 76.19 106 VAL A N 1
ATOM 779 C CA . VAL A 1 106 ?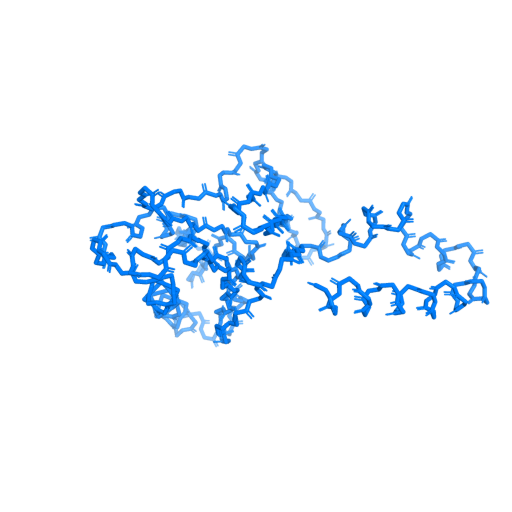 18.217 18.118 -5.967 1.00 76.19 106 VAL A CA 1
ATOM 780 C C . VAL A 1 106 ? 18.735 17.454 -7.246 1.00 76.19 106 VAL A C 1
ATOM 782 O O . VAL A 1 106 ? 19.709 17.928 -7.819 1.00 76.19 106 VAL A O 1
ATOM 785 N N . VAL A 1 107 ? 18.075 16.393 -7.722 1.00 73.56 107 VAL A N 1
ATOM 786 C CA . VAL A 1 107 ? 18.480 15.658 -8.940 1.00 73.56 107 VAL A CA 1
ATOM 787 C C . VAL A 1 107 ? 18.164 16.448 -10.218 1.00 73.56 107 VAL A C 1
ATOM 789 O O . VAL A 1 107 ? 18.771 16.216 -11.261 1.00 73.56 107 VAL A O 1
ATOM 792 N N . GLY A 1 108 ? 17.183 17.355 -10.169 1.00 66.56 108 GLY A N 1
ATOM 793 C CA . GLY A 1 108 ? 16.710 18.114 -11.330 1.00 66.56 108 GLY A CA 1
ATOM 794 C C . GLY A 1 108 ? 15.822 17.316 -12.295 1.00 66.56 108 GLY A C 1
ATOM 795 O O . GLY A 1 108 ? 15.419 17.853 -13.320 1.00 66.56 108 GLY A O 1
ATOM 796 N N . ASN A 1 109 ? 15.488 16.061 -11.968 1.00 66.81 109 ASN A N 1
ATOM 797 C CA . ASN A 1 109 ? 14.617 15.181 -12.752 1.00 66.81 109 ASN A CA 1
ATOM 798 C C . ASN A 1 109 ? 13.573 14.495 -11.859 1.00 66.81 109 ASN A C 1
ATOM 800 O O . ASN A 1 109 ? 13.811 14.253 -10.675 1.00 66.81 109 ASN A O 1
ATOM 804 N N . SER A 1 110 ? 12.423 14.141 -12.442 1.00 74.12 110 SER A N 1
ATOM 805 C CA . SER A 1 110 ? 11.364 13.412 -11.737 1.00 74.12 110 SER A CA 1
ATOM 806 C C . SER A 1 110 ? 11.730 11.937 -11.596 1.00 74.12 110 SER A C 1
ATOM 808 O O . SER A 1 110 ? 11.682 11.187 -12.570 1.00 74.12 110 SER A O 1
ATOM 810 N N . GLN A 1 111 ? 12.061 11.505 -10.381 1.00 74.62 111 GLN A N 1
ATOM 811 C CA . GLN A 1 111 ? 12.181 10.084 -10.070 1.00 74.62 111 GLN A CA 1
ATOM 812 C C . GLN A 1 111 ? 10.820 9.396 -10.095 1.00 74.62 111 GLN A C 1
ATOM 814 O O . GLN A 1 111 ? 9.780 10.018 -9.854 1.00 74.62 111 GLN A O 1
ATOM 819 N N . ALA A 1 112 ? 10.844 8.093 -10.377 1.00 75.94 112 ALA A N 1
ATOM 820 C CA . ALA A 1 112 ? 9.671 7.257 -10.229 1.00 75.94 112 ALA A CA 1
ATOM 821 C C . ALA A 1 112 ? 9.230 7.202 -8.756 1.00 75.94 112 ALA A C 1
ATOM 823 O O . ALA A 1 112 ? 10.019 7.288 -7.812 1.00 75.94 112 ALA A O 1
ATOM 824 N N . GLY A 1 113 ? 7.914 7.155 -8.601 1.00 84.50 113 GLY A N 1
ATOM 825 C CA . GLY A 1 113 ? 7.238 7.261 -7.328 1.00 84.50 113 GLY A CA 1
ATOM 826 C C . GLY A 1 113 ? 7.267 5.995 -6.472 1.00 84.50 113 GLY A C 1
ATOM 827 O O . GLY A 1 113 ? 7.652 4.918 -6.924 1.00 84.50 113 GLY A O 1
ATOM 828 N N . ALA A 1 114 ? 6.782 6.110 -5.238 1.00 90.50 114 ALA A N 1
ATOM 829 C CA . ALA A 1 114 ? 6.477 4.967 -4.385 1.00 90.50 114 ALA A CA 1
ATOM 830 C C . ALA A 1 114 ? 4.987 4.600 -4.471 1.00 90.50 114 ALA A C 1
ATOM 832 O O . ALA A 1 114 ? 4.123 5.465 -4.599 1.00 90.50 114 ALA A O 1
ATOM 833 N N . GLU A 1 115 ? 4.690 3.309 -4.344 1.00 93.62 115 GLU A N 1
ATOM 834 C CA . GLU A 1 115 ? 3.336 2.795 -4.129 1.00 93.62 115 GLU A CA 1
ATOM 835 C C . GLU A 1 115 ? 3.342 1.968 -2.843 1.00 93.62 115 GLU A C 1
ATOM 837 O O . GLU A 1 115 ? 4.227 1.129 -2.642 1.00 93.62 115 GLU A O 1
ATOM 842 N N . PHE A 1 116 ? 2.378 2.223 -1.965 1.00 95.81 116 PHE A N 1
ATOM 843 C CA . PHE A 1 116 ? 2.196 1.473 -0.728 1.00 95.81 116 PHE A CA 1
ATOM 844 C C . PHE A 1 116 ? 0.715 1.370 -0.355 1.00 95.81 116 PHE A C 1
ATOM 846 O O . PHE A 1 116 ? -0.116 2.137 -0.834 1.00 95.81 116 PHE A O 1
ATOM 853 N N . TYR A 1 117 ? 0.393 0.424 0.521 1.00 97.44 117 TYR A N 1
ATOM 854 C CA . TYR A 1 117 ? -0.957 0.131 0.986 1.00 97.44 117 TYR A CA 1
ATOM 855 C C . TYR A 1 117 ? -1.028 0.341 2.486 1.00 97.44 117 TYR A C 1
ATOM 857 O O . TYR A 1 117 ? -0.245 -0.261 3.214 1.00 97.44 117 TYR A O 1
ATOM 865 N N . VAL A 1 118 ? -1.957 1.166 2.954 1.00 97.56 118 VAL A N 1
ATOM 866 C CA . VAL A 1 118 ? -2.248 1.315 4.383 1.00 97.56 118 VAL A CA 1
ATOM 867 C C . VAL A 1 118 ? -3.505 0.527 4.690 1.00 97.56 118 VAL A C 1
ATOM 869 O O . VAL A 1 118 ? -4.543 0.738 4.064 1.00 97.56 118 VAL A O 1
ATOM 872 N N . VAL A 1 119 ? -3.390 -0.394 5.638 1.00 97.12 119 VAL A N 1
ATOM 873 C CA . VAL A 1 119 ? -4.453 -1.327 6.003 1.00 97.12 119 VAL A CA 1
ATOM 874 C C . VAL A 1 119 ? -4.704 -1.268 7.492 1.00 97.12 119 VAL A C 1
ATOM 876 O O . VAL A 1 119 ? -3.784 -1.021 8.275 1.00 97.12 119 VAL A O 1
ATOM 879 N N . GLY A 1 120 ? -5.938 -1.520 7.895 1.00 95.62 120 GLY A N 1
ATOM 880 C CA . GLY A 1 120 ? -6.255 -1.611 9.306 1.00 95.62 120 GLY A CA 1
ATOM 881 C C . GLY A 1 120 ? -7.722 -1.427 9.606 1.00 95.62 120 GLY A C 1
ATOM 882 O O . GLY A 1 120 ? -8.541 -1.438 8.693 1.00 95.62 120 GLY A O 1
ATOM 883 N N . PHE A 1 121 ? -8.027 -1.233 10.883 1.00 93.75 121 PHE A N 1
ATOM 884 C CA . PHE A 1 121 ? -9.376 -1.007 11.388 1.00 93.75 121 PHE A CA 1
ATOM 885 C C . PHE A 1 121 ? -9.496 0.386 11.987 1.00 93.75 121 PHE A C 1
ATOM 887 O O . PHE A 1 121 ? -8.630 0.830 12.746 1.00 93.75 121 PHE A O 1
ATOM 894 N N . ASP A 1 122 ? -10.587 1.076 11.663 1.00 83.81 122 ASP A N 1
ATOM 895 C CA . ASP A 1 122 ? -10.945 2.296 12.369 1.00 83.81 122 ASP A CA 1
ATOM 896 C C . ASP A 1 122 ? -11.536 1.942 13.740 1.00 83.81 122 ASP A C 1
ATOM 898 O O . ASP A 1 122 ? -12.603 1.333 13.844 1.00 83.81 122 ASP A O 1
ATOM 902 N N . ASN A 1 123 ? -10.841 2.372 14.795 1.00 73.44 123 ASN A N 1
ATOM 903 C CA . ASN A 1 123 ? -11.219 2.137 16.187 1.00 73.44 123 ASN A CA 1
ATOM 904 C C . ASN A 1 123 ? -12.630 2.653 16.534 1.00 73.44 123 ASN A C 1
ATOM 906 O O . ASN A 1 123 ? -13.181 2.235 17.547 1.00 73.44 123 ASN A O 1
ATOM 910 N N . GLN A 1 124 ? -13.198 3.587 15.759 1.00 77.25 124 GLN A N 1
ATOM 911 C CA . GLN A 1 124 ? -14.540 4.122 16.011 1.00 77.25 124 GLN A CA 1
ATOM 912 C C . GLN A 1 124 ? -15.654 3.359 15.294 1.00 77.25 124 GLN A C 1
ATOM 914 O O . GLN A 1 124 ? -16.783 3.359 15.779 1.00 77.25 124 GLN A O 1
ATOM 919 N N . SER A 1 125 ? -15.372 2.771 14.130 1.00 79.00 125 SER A N 1
ATOM 920 C CA . SER A 1 125 ? -16.407 2.193 13.265 1.00 79.00 125 SER A CA 1
ATOM 921 C C . SER A 1 125 ? -16.329 0.676 13.122 1.00 79.00 125 SER A C 1
ATOM 923 O O . SER A 1 125 ? -17.247 0.099 12.546 1.00 79.00 125 SER A O 1
ATOM 925 N N . GLU A 1 126 ? -15.260 0.040 13.621 1.00 83.44 126 GLU A N 1
ATOM 926 C CA . GLU A 1 126 ? -14.950 -1.391 13.438 1.00 83.44 126 GLU A CA 1
ATOM 927 C C . GLU A 1 126 ? -14.843 -1.812 11.960 1.00 83.44 126 GLU A C 1
ATOM 929 O O . GLU A 1 126 ? -14.725 -2.991 11.637 1.00 83.44 126 GLU A O 1
ATOM 934 N N . ILE A 1 127 ? -14.829 -0.845 11.039 1.00 91.81 127 ILE A N 1
ATOM 935 C CA . ILE A 1 127 ? -14.668 -1.094 9.613 1.00 91.81 127 ILE A CA 1
ATOM 936 C C . ILE A 1 127 ? -13.176 -1.206 9.327 1.00 91.81 127 ILE A C 1
ATOM 938 O O . ILE A 1 127 ? -12.408 -0.261 9.535 1.00 91.81 127 ILE A O 1
ATOM 942 N N . GLY A 1 128 ? -12.776 -2.364 8.811 1.00 95.19 128 GLY A N 1
ATOM 943 C CA . GLY A 1 128 ? -11.472 -2.524 8.186 1.00 95.19 128 GLY A CA 1
ATOM 944 C C . GLY A 1 128 ? -11.434 -1.849 6.813 1.00 95.19 128 GLY A C 1
ATOM 945 O O . GLY A 1 128 ? -12.369 -2.015 6.028 1.00 95.19 128 GLY A O 1
ATOM 946 N N . GLU A 1 129 ? -10.363 -1.120 6.509 1.00 96.81 129 GLU A N 1
ATOM 947 C CA . GLU A 1 129 ? -10.159 -0.413 5.239 1.00 96.81 129 GLU A CA 1
ATOM 948 C C . GLU A 1 129 ? -8.772 -0.709 4.650 1.00 96.81 129 GLU A C 1
ATOM 950 O O . GLU A 1 129 ? -7.795 -0.919 5.376 1.00 96.81 129 GLU A O 1
ATOM 955 N N . VAL A 1 130 ? -8.683 -0.675 3.318 1.00 97.62 130 VAL A N 1
ATOM 956 C CA . VAL A 1 130 ? -7.435 -0.801 2.554 1.00 97.62 130 VAL A CA 1
ATOM 957 C C . VAL A 1 130 ? -7.304 0.395 1.620 1.00 97.62 130 VAL A C 1
ATOM 959 O O . VAL A 1 130 ? -8.052 0.522 0.651 1.00 97.62 130 VAL A O 1
ATOM 962 N N . TYR A 1 131 ? -6.326 1.256 1.888 1.00 97.81 131 TYR A N 1
ATOM 963 C CA . TYR A 1 131 ? -5.998 2.395 1.037 1.00 97.81 131 TYR A CA 1
ATOM 964 C C . TYR A 1 131 ? -4.741 2.122 0.225 1.00 97.81 131 TYR A C 1
ATOM 966 O O . TYR A 1 131 ? -3.692 1.831 0.799 1.00 97.81 131 TYR A O 1
ATOM 974 N N . ARG A 1 132 ? -4.821 2.287 -1.096 1.00 97.06 132 ARG A N 1
ATOM 975 C CA . ARG A 1 132 ? -3.655 2.370 -1.976 1.00 97.06 132 ARG A CA 1
ATOM 976 C C . ARG A 1 132 ? -3.192 3.817 -2.065 1.00 97.06 132 ARG A C 1
ATOM 978 O O . ARG A 1 132 ? -3.981 4.714 -2.348 1.00 97.06 132 ARG A O 1
ATOM 985 N N . CYS A 1 133 ? -1.905 4.034 -1.850 1.00 96.75 133 CYS A N 1
ATOM 986 C CA . CYS A 1 133 ? -1.269 5.339 -1.884 1.00 96.75 133 CYS A CA 1
ATOM 987 C C . CYS A 1 133 ? -0.208 5.356 -2.980 1.00 96.75 133 CYS A C 1
ATOM 989 O O . CYS A 1 133 ? 0.797 4.647 -2.883 1.00 96.75 133 CYS A O 1
ATOM 991 N N . GLN A 1 134 ? -0.405 6.203 -3.986 1.00 94.50 134 GLN A N 1
ATOM 992 C CA . GLN A 1 134 ? 0.580 6.463 -5.029 1.00 94.50 134 GLN A CA 1
ATOM 993 C C . GLN A 1 134 ? 1.261 7.809 -4.764 1.00 94.50 134 GLN A C 1
ATOM 995 O O . GLN A 1 134 ? 0.595 8.825 -4.572 1.00 94.50 134 GLN A O 1
ATOM 1000 N N . VAL A 1 135 ? 2.593 7.825 -4.734 1.00 92.69 135 VAL A N 1
ATOM 1001 C CA . VAL A 1 135 ? 3.398 9.022 -4.463 1.00 92.69 135 VAL A CA 1
ATOM 1002 C C . VAL A 1 135 ? 4.386 9.245 -5.604 1.00 92.69 135 VAL A C 1
ATOM 1004 O O . VAL A 1 135 ? 5.300 8.441 -5.716 1.00 92.69 135 VAL A O 1
ATOM 1007 N N . PRO A 1 136 ? 4.279 10.318 -6.407 1.00 90.56 136 PRO A N 1
ATOM 1008 C CA . PRO A 1 136 ? 3.209 11.307 -6.369 1.00 90.56 136 PRO A CA 1
ATOM 1009 C C . PRO A 1 136 ? 1.915 10.703 -6.926 1.00 90.56 136 PRO A C 1
ATOM 1011 O O . PRO A 1 136 ? 1.956 9.787 -7.747 1.00 90.56 136 PRO A O 1
ATOM 1014 N N . GLY A 1 137 ? 0.769 11.226 -6.502 1.00 91.62 137 GLY A N 1
ATOM 1015 C CA . GLY A 1 137 ? -0.524 10.739 -6.968 1.00 91.62 137 GLY A CA 1
ATOM 1016 C C . GLY A 1 137 ? -1.562 10.665 -5.862 1.00 91.62 137 GLY A C 1
ATOM 1017 O O . GLY A 1 137 ? -1.493 11.389 -4.867 1.00 91.62 137 GLY A O 1
ATOM 1018 N N . GLU A 1 138 ? -2.544 9.801 -6.083 1.00 94.75 138 GLU A N 1
ATOM 1019 C CA . GLU A 1 138 ? -3.769 9.744 -5.298 1.00 94.75 138 GLU A CA 1
ATOM 1020 C C . GLU A 1 138 ? -3.701 8.737 -4.145 1.00 94.75 138 GLU A C 1
ATOM 1022 O O . GLU A 1 138 ? -2.858 7.836 -4.091 1.00 94.75 138 GLU A O 1
ATOM 1027 N N . ILE A 1 139 ? -4.641 8.910 -3.217 1.00 97.94 139 ILE A N 1
ATOM 1028 C CA . ILE A 1 139 ? -4.958 7.953 -2.161 1.00 97.94 139 ILE A CA 1
ATOM 1029 C C . ILE A 1 139 ? -6.345 7.402 -2.477 1.00 97.94 139 ILE A C 1
ATOM 1031 O O . ILE A 1 139 ? -7.324 8.150 -2.461 1.00 97.94 139 ILE A O 1
ATOM 1035 N N . ILE A 1 140 ? -6.424 6.107 -2.754 1.00 97.12 140 ILE A N 1
ATOM 1036 C CA . ILE A 1 140 ? -7.630 5.432 -3.234 1.00 97.12 140 ILE A CA 1
ATOM 1037 C C . ILE A 1 140 ? -8.055 4.403 -2.187 1.00 97.12 140 ILE A C 1
ATOM 1039 O O . ILE A 1 140 ? -7.237 3.596 -1.751 1.00 97.12 140 ILE A O 1
ATOM 1043 N N . LEU A 1 141 ? -9.324 4.433 -1.772 1.00 97.19 141 LEU A N 1
ATOM 1044 C CA . LEU A 1 141 ? -9.920 3.335 -1.011 1.00 97.19 141 LEU A CA 1
ATOM 1045 C C . LEU A 1 141 ? -10.163 2.180 -1.983 1.00 97.19 141 LEU A C 1
ATOM 1047 O O . LEU A 1 141 ? -11.004 2.298 -2.869 1.00 97.19 141 LEU A O 1
ATOM 1051 N N . GLU A 1 142 ? -9.413 1.094 -1.838 1.00 96.44 142 GLU A N 1
ATOM 1052 C CA . GLU A 1 142 ? -9.531 -0.061 -2.730 1.00 96.44 142 GLU A CA 1
ATOM 1053 C C . GLU A 1 142 ? -10.645 -0.997 -2.271 1.00 96.44 142 GLU A C 1
ATOM 1055 O O . GLU A 1 142 ? -11.476 -1.412 -3.073 1.00 96.44 142 GLU A O 1
ATOM 1060 N N . ARG A 1 143 ? -10.663 -1.332 -0.977 1.00 95.94 143 ARG A N 1
ATOM 1061 C CA . ARG A 1 143 ? -11.629 -2.258 -0.375 1.00 95.94 143 ARG A CA 1
ATOM 1062 C C . ARG A 1 143 ? -11.896 -1.898 1.080 1.00 95.94 143 ARG A C 1
ATOM 1064 O O . ARG A 1 143 ? -11.095 -1.223 1.734 1.00 95.94 143 ARG A O 1
ATOM 1071 N N . SER A 1 144 ? -13.011 -2.398 1.599 1.00 95.88 144 SER A N 1
ATOM 1072 C CA . SER A 1 144 ? -13.344 -2.330 3.021 1.00 95.88 144 SER A CA 1
ATOM 1073 C C . SER A 1 144 ? -13.984 -3.635 3.474 1.00 95.88 144 SER A C 1
ATOM 1075 O O . SER A 1 144 ? -14.455 -4.415 2.665 1.00 95.88 144 SER A O 1
ATOM 1077 N N . THR A 1 145 ? -14.073 -3.880 4.770 1.00 94.94 145 THR A N 1
ATOM 1078 C CA . THR A 1 145 ? -14.805 -5.045 5.313 1.00 94.94 145 THR A CA 1
ATOM 1079 C C . THR A 1 145 ? -16.295 -5.072 4.924 1.00 94.94 145 THR A C 1
ATOM 1081 O O . THR A 1 145 ? -16.930 -6.118 5.000 1.00 94.94 145 THR A O 1
ATOM 1084 N N . ARG A 1 146 ? -16.856 -3.949 4.444 1.00 93.69 146 ARG A N 1
ATOM 1085 C CA . ARG A 1 146 ? -18.212 -3.867 3.862 1.00 93.69 146 ARG A CA 1
ATOM 1086 C C . ARG A 1 146 ? -18.270 -4.208 2.369 1.00 93.69 146 ARG A C 1
ATOM 1088 O O . ARG A 1 146 ? -19.359 -4.377 1.833 1.00 93.69 146 ARG A O 1
ATOM 1095 N N . ASP A 1 147 ? -17.114 -4.271 1.725 1.00 93.88 147 ASP A N 1
ATOM 1096 C CA . ASP A 1 147 ? -16.896 -4.509 0.300 1.00 93.88 147 ASP A CA 1
ATOM 1097 C C . ASP A 1 147 ? -15.713 -5.479 0.178 1.00 93.88 147 ASP A C 1
ATOM 1099 O O . ASP A 1 147 ? -14.562 -5.080 -0.015 1.00 93.88 147 ASP A O 1
ATOM 1103 N N . ALA A 1 148 ? -15.988 -6.743 0.504 1.00 92.00 148 ALA A N 1
ATOM 1104 C CA . ALA A 1 148 ? -14.984 -7.785 0.670 1.00 92.00 148 ALA A CA 1
ATOM 1105 C C . ALA A 1 148 ? -14.442 -8.254 -0.682 1.00 92.00 148 ALA A C 1
ATOM 1107 O O . ALA A 1 148 ? -15.206 -8.606 -1.567 1.00 92.00 148 ALA A O 1
ATOM 1108 N N . GLY A 1 149 ? -13.124 -8.374 -0.812 1.00 92.25 149 GLY A N 1
ATOM 1109 C CA . GLY A 1 149 ? -12.503 -8.766 -2.069 1.00 92.25 149 GLY A CA 1
ATOM 1110 C C . GLY A 1 149 ? -10.986 -8.837 -1.980 1.00 92.25 149 GLY A C 1
ATOM 1111 O O . GLY A 1 149 ? -10.397 -8.801 -0.897 1.00 92.25 149 GLY A O 1
ATOM 1112 N N . ALA A 1 150 ? -10.344 -8.947 -3.139 1.00 90.44 150 ALA A N 1
ATOM 1113 C CA . ALA A 1 150 ? -8.893 -8.988 -3.247 1.00 90.44 150 ALA A CA 1
ATOM 1114 C C . ALA A 1 150 ? -8.351 -7.678 -3.826 1.00 90.44 150 ALA A C 1
ATOM 1116 O O . ALA A 1 150 ? -8.871 -7.149 -4.806 1.00 90.44 150 ALA A O 1
ATOM 1117 N N . VAL A 1 151 ? -7.259 -7.196 -3.244 1.00 91.19 151 VAL A N 1
ATOM 1118 C CA . VAL A 1 151 ? -6.454 -6.084 -3.751 1.00 91.19 151 VAL A CA 1
ATOM 1119 C C . VAL A 1 151 ? -5.047 -6.606 -3.976 1.00 91.19 151 VAL A C 1
ATOM 1121 O O . VAL A 1 151 ? -4.515 -7.362 -3.166 1.00 91.19 151 VAL A O 1
ATOM 1124 N N . TRP A 1 152 ? -4.412 -6.198 -5.063 1.00 88.06 152 TRP A N 1
ATOM 1125 C CA . TRP A 1 152 ? -3.029 -6.557 -5.338 1.00 88.06 152 TRP A CA 1
ATOM 1126 C C . TRP A 1 152 ? -2.258 -5.364 -5.880 1.00 88.06 152 TRP A C 1
ATOM 1128 O O . TRP A 1 152 ? -2.826 -4.473 -6.510 1.00 88.06 152 TRP A O 1
ATOM 1138 N N . GLY A 1 153 ? -0.951 -5.368 -5.645 1.00 87.31 153 GLY A N 1
ATOM 1139 C CA . GLY A 1 153 ? -0.070 -4.260 -5.989 1.00 87.31 153 GLY A CA 1
ATOM 1140 C C . GLY A 1 153 ? 1.297 -4.703 -6.478 1.00 87.31 153 GLY A C 1
ATOM 1141 O O . GLY A 1 153 ? 1.739 -5.827 -6.227 1.00 87.31 153 GLY A O 1
ATOM 1142 N N . GLY A 1 154 ? 1.986 -3.780 -7.147 1.00 83.75 154 GLY A N 1
ATOM 1143 C CA . GLY A 1 154 ? 3.333 -3.995 -7.665 1.00 83.75 154 GLY A CA 1
ATOM 1144 C C . GLY A 1 154 ? 3.352 -4.636 -9.053 1.00 83.75 154 GLY A C 1
ATOM 1145 O O . GLY A 1 154 ? 2.781 -4.110 -10.005 1.00 83.75 154 GLY A O 1
ATOM 1146 N N . GLN A 1 155 ? 4.078 -5.742 -9.201 1.00 78.44 155 GLN A N 1
ATOM 1147 C CA . GLN A 1 155 ? 4.364 -6.378 -10.491 1.00 78.44 155 GLN A CA 1
ATOM 1148 C C . GLN A 1 155 ? 3.129 -7.051 -11.118 1.00 78.44 155 GLN A C 1
ATOM 1150 O O . GLN A 1 155 ? 2.934 -8.262 -11.002 1.00 78.44 155 GLN A O 1
ATOM 1155 N N . GLY A 1 156 ? 2.326 -6.264 -11.840 1.00 72.50 156 GLY A N 1
ATOM 1156 C CA . GLY A 1 156 ? 1.104 -6.720 -12.509 1.00 72.50 156 GLY A CA 1
ATOM 1157 C C . GLY A 1 156 ? 1.302 -7.904 -13.458 1.00 72.50 156 GLY A C 1
ATOM 1158 O O . GLY A 1 156 ? 0.433 -8.757 -13.537 1.00 72.50 156 GLY A O 1
ATOM 1159 N N . GLU A 1 157 ? 2.458 -8.027 -14.114 1.00 72.25 157 GLU A N 1
ATOM 1160 C CA . GLU A 1 157 ? 2.752 -9.171 -14.993 1.00 72.25 157 GLU A CA 1
ATOM 1161 C C . GLU A 1 157 ? 2.879 -10.497 -14.231 1.00 72.25 157 GLU A C 1
ATOM 1163 O O . GLU A 1 157 ? 2.485 -11.549 -14.732 1.00 72.25 157 GLU A O 1
ATOM 1168 N N . ILE A 1 158 ? 3.425 -10.462 -13.011 1.00 77.62 158 ILE A N 1
ATOM 1169 C CA . ILE A 1 158 ? 3.520 -11.651 -12.156 1.00 77.62 158 ILE A CA 1
ATOM 1170 C C . ILE A 1 158 ? 2.126 -12.020 -11.652 1.00 77.62 158 ILE A C 1
ATOM 1172 O O . ILE A 1 158 ? 1.770 -13.195 -11.640 1.00 77.62 158 ILE A O 1
ATOM 1176 N N . ILE A 1 159 ? 1.328 -11.019 -11.281 1.00 76.94 159 ILE A N 1
ATOM 1177 C CA . ILE A 1 15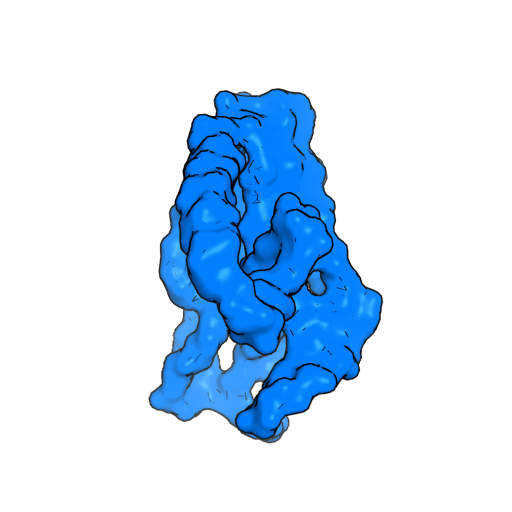9 ? -0.057 -11.223 -10.850 1.00 76.94 159 ILE A CA 1
ATOM 1178 C C . ILE A 1 159 ? -0.892 -11.800 -11.994 1.00 76.94 159 ILE A C 1
ATOM 1180 O O . ILE A 1 159 ? -1.601 -12.779 -11.784 1.00 76.94 159 ILE A O 1
ATOM 1184 N N . ASP A 1 160 ? -0.755 -11.266 -13.209 1.00 76.31 160 ASP A N 1
ATOM 1185 C CA . ASP A 1 160 ? -1.387 -11.821 -14.403 1.00 76.31 160 ASP A CA 1
ATOM 1186 C C . ASP A 1 160 ? -1.000 -13.307 -14.538 1.00 76.31 160 ASP A C 1
ATOM 1188 O O . ASP A 1 160 ? -1.881 -14.148 -14.627 1.00 76.31 160 ASP A O 1
ATOM 1192 N N . ARG A 1 161 ? 0.278 -13.693 -14.427 1.00 82.81 161 ARG A N 1
ATOM 1193 C CA . ARG A 1 161 ? 0.661 -15.124 -14.467 1.00 82.81 161 ARG A CA 1
ATOM 1194 C C . ARG A 1 161 ? 0.011 -15.967 -13.372 1.00 82.81 161 ARG A C 1
ATOM 1196 O O . ARG A 1 161 ? -0.381 -17.096 -13.647 1.00 82.81 161 ARG A O 1
ATOM 1203 N N . LEU A 1 162 ? -0.086 -15.446 -12.149 1.00 80.31 162 LEU A N 1
ATOM 1204 C CA . LEU A 1 162 ? -0.713 -16.153 -11.027 1.00 80.31 162 LEU A CA 1
ATOM 1205 C C . LEU A 1 162 ? -2.205 -16.389 -11.272 1.00 80.31 162 LEU A C 1
ATOM 1207 O O . LEU A 1 162 ? -2.706 -17.472 -10.989 1.00 80.31 162 LEU A O 1
ATOM 1211 N N . VAL A 1 163 ? -2.901 -15.390 -11.814 1.00 79.06 163 VAL A N 1
ATOM 1212 C CA . VAL A 1 163 ? -4.337 -15.473 -12.111 1.00 79.06 163 VAL A CA 1
ATOM 1213 C C . VAL A 1 163 ? -4.599 -16.345 -13.339 1.00 79.06 163 VAL A C 1
ATOM 1215 O O . VAL A 1 163 ? -5.558 -17.109 -13.366 1.00 79.06 163 VAL A O 1
ATOM 1218 N N . LEU A 1 164 ? -3.753 -16.228 -14.362 1.00 77.50 164 LEU A N 1
ATOM 1219 C CA . LEU A 1 164 ? -3.948 -16.867 -15.661 1.00 77.50 164 LEU A CA 1
ATOM 1220 C C . LEU A 1 164 ? -3.398 -18.293 -15.729 1.00 77.50 164 LEU A C 1
ATOM 1222 O O . LEU A 1 164 ? -3.832 -19.074 -16.571 1.00 77.50 164 LEU A O 1
ATOM 1226 N N . GLY A 1 165 ? -2.419 -18.625 -14.888 1.00 81.81 165 GLY A N 1
ATOM 1227 C CA . GLY A 1 165 ? -1.678 -19.885 -14.952 1.00 81.81 165 GLY A CA 1
ATOM 1228 C C . GLY A 1 165 ? -0.635 -19.949 -16.075 1.00 81.81 165 GLY A C 1
ATOM 1229 O O . GLY A 1 165 ? 0.007 -20.983 -16.240 1.00 81.81 165 GLY A O 1
ATOM 1230 N N . TYR A 1 166 ? -0.435 -18.873 -16.845 1.00 78.62 166 TYR A N 1
ATOM 1231 C CA . TYR A 1 166 ? 0.557 -18.808 -17.923 1.00 78.62 166 TYR A CA 1
ATOM 1232 C C . TYR A 1 166 ? 1.098 -17.382 -18.132 1.00 78.62 166 TYR A C 1
ATOM 1234 O O . TYR A 1 166 ? 0.496 -16.395 -17.707 1.00 78.62 166 TYR A O 1
ATOM 1242 N N . ASP A 1 167 ? 2.248 -17.263 -18.804 1.00 80.81 167 ASP A N 1
ATOM 1243 C CA . ASP A 1 167 ? 2.818 -15.974 -19.215 1.00 80.81 167 ASP A CA 1
ATOM 1244 C C . ASP A 1 167 ? 2.264 -15.534 -20.572 1.00 80.81 167 ASP A C 1
ATOM 1246 O O . ASP A 1 167 ? 2.416 -16.240 -21.567 1.00 80.81 167 ASP A O 1
ATOM 1250 N N . ARG A 1 168 ? 1.673 -14.337 -20.640 1.00 71.19 168 ARG A N 1
ATOM 1251 C CA . ARG A 1 168 ? 1.127 -13.763 -21.881 1.00 71.19 168 ARG A CA 1
ATOM 1252 C C . ARG A 1 168 ? 2.163 -13.670 -23.000 1.00 71.19 168 ARG A C 1
ATOM 1254 O O . ARG A 1 168 ? 1.799 -13.854 -24.154 1.00 71.19 168 ARG A O 1
ATOM 1261 N N . ARG A 1 169 ? 3.445 -13.494 -22.673 1.00 77.00 169 ARG A N 1
ATOM 1262 C CA . ARG A 1 169 ? 4.527 -13.467 -23.667 1.00 77.00 169 ARG A CA 1
ATOM 1263 C C . ARG A 1 169 ? 4.692 -14.801 -24.396 1.00 77.00 169 ARG A C 1
ATOM 1265 O O . ARG A 1 169 ? 5.176 -14.808 -25.520 1.00 77.00 169 ARG A O 1
ATOM 1272 N N . LEU A 1 170 ? 4.294 -15.924 -23.785 1.00 78.00 170 LEU A N 1
ATOM 1273 C CA . LEU A 1 170 ? 4.290 -17.225 -24.466 1.00 78.00 170 LEU A CA 1
ATOM 1274 C C . LEU A 1 170 ? 3.270 -17.252 -25.600 1.00 78.00 170 LEU A C 1
ATOM 1276 O O . LEU A 1 170 ? 3.528 -17.859 -26.629 1.00 78.00 170 LEU A O 1
ATOM 1280 N N . VAL A 1 171 ? 2.134 -16.580 -25.429 1.00 74.38 171 VAL A N 1
ATOM 1281 C CA . VAL A 1 171 ? 1.090 -16.515 -26.455 1.00 74.38 171 VAL A CA 1
ATOM 1282 C C . VAL A 1 171 ? 1.577 -15.718 -27.662 1.00 74.38 171 VAL A C 1
ATOM 1284 O O . VAL A 1 171 ? 1.424 -16.178 -28.792 1.00 74.38 171 VAL A O 1
ATOM 1287 N N . ASP A 1 172 ? 2.231 -14.579 -27.412 1.00 73.44 172 ASP A N 1
ATOM 1288 C CA . ASP A 1 172 ? 2.842 -13.765 -28.466 1.00 73.44 172 ASP A CA 1
ATOM 1289 C C . ASP A 1 172 ? 3.991 -14.534 -29.156 1.00 73.44 172 ASP A C 1
ATOM 1291 O O . ASP A 1 172 ? 4.091 -14.548 -30.379 1.00 73.44 172 ASP A O 1
ATOM 1295 N N . PHE A 1 173 ? 4.826 -15.246 -28.387 1.00 77.81 173 PHE A N 1
ATOM 1296 C CA . PHE A 1 173 ? 5.937 -16.046 -28.918 1.00 77.81 173 PHE A CA 1
ATOM 1297 C C . PHE A 1 173 ? 5.480 -17.228 -29.784 1.00 77.81 173 PHE A C 1
ATOM 1299 O O . PHE A 1 173 ? 6.105 -17.531 -30.797 1.00 77.81 173 PHE A O 1
ATOM 1306 N N . LEU A 1 174 ? 4.403 -17.909 -29.389 1.00 81.50 174 LEU A N 1
ATOM 1307 C CA . LEU A 1 174 ? 3.870 -19.069 -30.106 1.00 81.50 174 LEU A CA 1
ATOM 1308 C C . LEU A 1 174 ? 2.999 -18.679 -31.313 1.00 81.50 174 LEU A C 1
ATOM 1310 O O . LEU A 1 174 ? 2.530 -19.564 -32.024 1.00 81.50 174 LEU A O 1
ATOM 1314 N N . GLY A 1 175 ? 2.782 -17.380 -31.557 1.00 75.50 175 GLY A N 1
ATOM 1315 C CA . GLY A 1 175 ? 1.968 -16.898 -32.675 1.00 75.50 175 GLY A CA 1
ATOM 1316 C C . GLY A 1 175 ? 0.483 -17.246 -32.545 1.00 75.50 175 GLY A C 1
ATOM 1317 O O . GLY A 1 175 ? -0.230 -17.293 -33.544 1.00 75.50 175 GLY A O 1
ATOM 1318 N N . LEU A 1 176 ? -0.002 -17.482 -31.323 1.00 73.44 176 LEU A N 1
ATOM 1319 C CA . LEU A 1 176 ? -1.387 -17.883 -31.048 1.00 73.44 176 LEU A CA 1
ATOM 1320 C C . LEU A 1 176 ? -2.325 -16.665 -30.978 1.00 73.44 176 LEU A C 1
ATOM 1322 O O . LEU A 1 176 ? -3.251 -16.628 -30.174 1.00 73.44 176 LEU A O 1
ATOM 1326 N N . GLU A 1 177 ? -2.083 -15.628 -31.786 1.00 70.44 177 GLU A N 1
ATOM 1327 C CA . GLU A 1 177 ? -2.708 -14.301 -31.653 1.00 70.44 177 GLU A CA 1
ATOM 1328 C C . GLU A 1 177 ? -4.245 -14.328 -31.739 1.00 70.44 177 GLU A C 1
ATOM 1330 O O . GLU A 1 177 ? -4.918 -13.544 -31.067 1.00 70.44 177 GLU A O 1
ATOM 1335 N N . GLN A 1 178 ? -4.820 -15.250 -32.518 1.00 69.12 178 GLN A N 1
ATOM 1336 C CA . GLN A 1 178 ? -6.276 -15.404 -32.622 1.00 69.12 178 GLN A CA 1
ATOM 1337 C C . GLN A 1 178 ? -6.890 -16.013 -31.352 1.00 69.12 178 GLN A C 1
ATOM 1339 O O . GLN A 1 178 ? -7.906 -15.525 -30.858 1.00 69.12 178 GLN A O 1
ATOM 1344 N N . GLU A 1 179 ? -6.240 -17.021 -30.773 1.00 68.50 179 GLU A N 1
ATOM 1345 C CA . GLU A 1 179 ? -6.641 -17.654 -29.508 1.00 68.50 179 GLU A CA 1
ATOM 1346 C C . GLU A 1 179 ? -6.361 -16.717 -28.317 1.00 68.50 179 GLU A C 1
ATOM 1348 O O . GLU A 1 179 ? -7.124 -16.658 -27.348 1.00 68.50 179 GLU A O 1
ATOM 1353 N N . ALA A 1 180 ? -5.315 -15.891 -28.434 1.00 64.56 180 ALA A N 1
ATOM 1354 C CA . ALA A 1 180 ? -4.971 -14.824 -27.503 1.00 64.56 180 ALA A CA 1
ATOM 1355 C C . ALA A 1 180 ? -6.093 -13.803 -27.361 1.00 64.56 180 ALA A C 1
ATOM 1357 O O . ALA A 1 180 ? -6.323 -13.305 -26.263 1.00 64.56 180 ALA A O 1
ATOM 1358 N N . GLU A 1 181 ? -6.766 -13.457 -28.457 1.00 70.69 181 GLU A N 1
ATOM 1359 C CA . GLU A 1 181 ? -7.798 -12.425 -28.470 1.00 70.69 181 GLU A CA 1
ATOM 1360 C C . GLU A 1 181 ? -9.095 -12.904 -27.801 1.00 70.69 181 GLU A C 1
ATOM 1362 O O . GLU A 1 181 ? -9.720 -12.156 -27.039 1.00 70.69 181 GLU A O 1
ATOM 1367 N N . GLU A 1 182 ? -9.463 -14.177 -27.980 1.00 71.50 182 GLU A N 1
ATOM 1368 C CA . GLU A 1 182 ? -10.541 -14.800 -27.202 1.00 71.50 182 GLU A CA 1
ATOM 1369 C C . GLU A 1 182 ? -10.195 -14.903 -25.715 1.00 71.50 182 GLU A C 1
ATOM 1371 O O . GLU A 1 182 ? -11.030 -14.561 -24.862 1.00 71.50 182 GLU A O 1
ATOM 1376 N N . LEU A 1 183 ? -8.957 -15.289 -25.380 1.00 65.75 183 LEU A N 1
ATOM 1377 C CA . LEU A 1 183 ? -8.502 -15.250 -23.993 1.00 65.75 183 LEU A CA 1
ATOM 1378 C C . LEU A 1 183 ? -8.535 -13.818 -23.452 1.00 65.75 183 LEU A C 1
ATOM 1380 O O . LEU A 1 183 ? -9.107 -13.592 -22.395 1.00 65.75 183 LEU A O 1
ATOM 1384 N N . ARG A 1 184 ? -8.037 -12.810 -24.175 1.00 64.81 184 ARG A N 1
ATOM 1385 C CA . ARG A 1 184 ? -8.056 -11.395 -23.750 1.00 64.81 184 ARG A CA 1
ATOM 1386 C C . ARG A 1 184 ? -9.474 -10.898 -23.473 1.00 64.81 184 ARG A C 1
ATOM 1388 O O . ARG A 1 184 ? -9.698 -10.221 -22.465 1.00 64.81 184 ARG A O 1
ATOM 1395 N N . LYS A 1 185 ? -10.454 -11.260 -24.303 1.00 71.75 185 LYS A N 1
ATOM 1396 C CA . LYS A 1 185 ? -11.874 -10.946 -24.056 1.00 71.75 185 LYS A CA 1
ATOM 1397 C C . LYS A 1 185 ? -12.426 -11.661 -22.825 1.00 71.75 185 LYS A C 1
ATOM 1399 O O . LYS A 1 185 ? -13.191 -11.074 -22.061 1.00 71.75 185 LYS A O 1
ATOM 1404 N N . THR A 1 186 ? -12.037 -12.909 -22.602 1.00 68.75 186 THR A N 1
ATOM 1405 C CA . THR A 1 186 ? -12.459 -13.679 -21.423 1.00 68.75 186 THR A CA 1
ATOM 1406 C C . THR A 1 186 ? -11.828 -13.130 -20.143 1.00 68.75 186 THR A C 1
ATOM 1408 O O . THR A 1 186 ? -12.496 -12.991 -19.121 1.00 68.75 186 THR A O 1
ATOM 1411 N N . LEU A 1 187 ? -10.566 -12.722 -20.216 1.00 59.94 187 LEU A N 1
ATOM 1412 C CA . LEU A 1 187 ? -9.782 -12.223 -19.095 1.00 59.94 187 LEU A CA 1
ATOM 1413 C C . LEU A 1 187 ? -10.115 -10.788 -18.731 1.00 59.94 187 LEU A C 1
ATOM 1415 O O . LEU A 1 187 ? -10.201 -10.480 -17.552 1.00 59.94 187 LEU A O 1
ATOM 1419 N N . SER A 1 188 ? -10.378 -9.917 -19.703 1.00 64.50 188 SER A N 1
ATOM 1420 C CA . SER A 1 188 ? -10.941 -8.591 -19.419 1.00 64.50 188 SER A CA 1
ATOM 1421 C C . SER A 1 188 ? -12.287 -8.712 -18.700 1.00 64.50 188 SER A C 1
ATOM 1423 O O . SER A 1 188 ? -12.514 -8.004 -17.722 1.00 64.50 188 SER A O 1
ATOM 1425 N N . LYS A 1 189 ? -13.134 -9.678 -19.087 1.00 69.50 189 LYS A N 1
ATOM 1426 C CA . LYS A 1 189 ? -14.372 -9.997 -18.357 1.00 69.50 189 LYS A CA 1
ATOM 1427 C C . LYS A 1 189 ? -14.112 -10.548 -16.952 1.00 69.50 189 LYS A C 1
ATOM 1429 O O . LYS A 1 189 ? -14.794 -10.134 -16.021 1.00 69.50 189 LYS A O 1
ATOM 1434 N N . GLN A 1 190 ? -13.160 -11.467 -16.773 1.00 65.06 190 GLN A N 1
ATOM 1435 C CA . GLN A 1 190 ? -12.827 -12.011 -15.448 1.00 65.06 190 GLN A CA 1
ATOM 1436 C C . GLN A 1 190 ? -12.193 -10.961 -14.532 1.00 65.06 190 GLN A C 1
ATOM 1438 O O . GLN A 1 190 ? -12.562 -10.874 -13.370 1.00 65.06 190 GLN A O 1
ATOM 1443 N N . ARG A 1 191 ? -11.301 -10.121 -15.055 1.00 58.94 191 ARG A N 1
ATOM 1444 C CA . ARG A 1 191 ? -10.656 -9.025 -14.328 1.00 58.94 191 ARG A CA 1
ATOM 1445 C C . ARG A 1 191 ? -11.662 -7.945 -13.945 1.00 58.94 191 ARG A C 1
ATOM 1447 O O . ARG A 1 191 ? -11.637 -7.490 -12.811 1.00 58.94 191 ARG A O 1
ATOM 1454 N N . ALA A 1 192 ? -12.602 -7.619 -14.836 1.00 61.91 192 ALA A N 1
ATOM 1455 C CA . ALA A 1 192 ? -13.738 -6.768 -14.496 1.00 61.91 192 ALA A CA 1
ATOM 1456 C C . ALA A 1 192 ? -14.584 -7.392 -13.375 1.00 61.91 192 ALA A C 1
ATOM 1458 O O . ALA A 1 192 ? -14.900 -6.703 -12.417 1.00 61.91 192 ALA A O 1
ATOM 1459 N N . LYS A 1 193 ? -14.886 -8.699 -13.434 1.00 58.91 193 LYS A N 1
ATOM 1460 C CA . LYS A 1 193 ? -15.612 -9.406 -12.360 1.00 58.91 193 LYS A CA 1
ATOM 1461 C C . LYS A 1 193 ? -14.853 -9.442 -11.031 1.00 58.91 193 LYS A C 1
ATOM 1463 O O . LYS A 1 193 ? -15.475 -9.286 -9.994 1.00 58.91 193 LYS A O 1
ATOM 1468 N N . LEU A 1 194 ? -13.534 -9.625 -11.060 1.00 51.94 194 LEU A N 1
ATOM 1469 C CA . LEU A 1 194 ? -12.677 -9.620 -9.870 1.00 51.94 194 LEU A CA 1
ATOM 1470 C C . LEU A 1 194 ? -12.514 -8.217 -9.265 1.00 51.94 194 LEU A C 1
ATOM 1472 O O . LEU A 1 194 ? -12.202 -8.107 -8.089 1.00 51.94 194 LEU A O 1
ATOM 1476 N N . GLN A 1 195 ? -12.722 -7.157 -10.051 1.00 45.22 195 GLN A N 1
ATOM 1477 C CA . GLN A 1 195 ? -12.734 -5.771 -9.571 1.00 45.22 195 GLN A CA 1
ATOM 1478 C C . GLN A 1 195 ? -14.136 -5.271 -9.173 1.00 45.22 195 GLN A C 1
ATOM 1480 O O . GLN A 1 195 ? -14.222 -4.258 -8.482 1.00 45.22 195 GLN A O 1
ATOM 1485 N N . LEU A 1 196 ? -15.206 -5.966 -9.585 1.00 35.28 196 LEU A N 1
ATOM 1486 C CA . LEU A 1 196 ? -16.624 -5.645 -9.331 1.00 35.28 196 LEU A CA 1
ATOM 1487 C C . LEU A 1 196 ? -17.238 -6.390 -8.130 1.00 35.28 196 LEU A C 1
ATOM 1489 O O . LEU A 1 196 ? -18.449 -6.305 -7.917 1.00 35.28 196 LEU A O 1
ATOM 1493 N N . HIS A 1 197 ? -16.423 -7.108 -7.365 1.00 36.06 197 HIS A N 1
ATOM 1494 C CA . HIS A 1 197 ? -16.790 -7.728 -6.095 1.00 36.06 197 HIS A CA 1
ATOM 1495 C C . HIS A 1 197 ? -15.784 -7.328 -5.022 1.00 36.06 197 HIS A C 1
ATOM 1497 O O . HIS A 1 197 ? -16.229 -7.231 -3.872 1.00 36.06 197 HIS A O 1
#